Protein AF-A0A094AZS0-F1 (afdb_monomer_lite)

Sequence (191 aa):
SLEPPQYWDEDLVQLARFARREARTSDEWSEILKRLDADIEPIRALWKKYFCFGKDDEESKAVFSTAINDVYPKWCKIKPAMDTTFTRLLTMPYLPDAELSPWELLKASILFNSQSRGYVSKMVWWLAGKQLAHLKAMSRGPVSVIPTMYAMLKPDNTFVKLMQASEHEPKYWEASVEAAVEDDEDMDYEE

Radius of gyration: 23.51 Å; chains: 1; bounding box: 78×42×63 Å

pLDDT: mean 85.28, std 17.69, range [39.31, 98.56]

Foldseek 3Di:
DDDDDWPDDPLLQPLVVVLVVVLVVDVVSVVQVVVLVVLVVVLVVLLCVLVVDDDDDVVVVVSVVVNCVVRQVSLVPDAGPDDDPVSCQQQVVVDPDSCQGNVVLNSLSVLQVPDDRRDDDVVSCSNNVVSSVVSVQVVVPHDDDDPVRVVVDDDDPVVVVVVVVDDDDPDDDDDPPPPPPPPDDDDDDDD

Structure (mmCIF, N/CA/C/O backbone):
data_AF-A0A094AZS0-F1
#
_entry.id   AF-A0A094AZS0-F1
#
loop_
_atom_site.group_PDB
_atom_site.id
_atom_site.type_symbol
_atom_site.label_atom_id
_atom_site.label_alt_id
_atom_site.label_comp_id
_atom_site.label_asym_id
_atom_site.label_entity_id
_atom_site.label_seq_id
_atom_site.pdbx_PDB_ins_code
_atom_site.Cartn_x
_atom_site.Cartn_y
_atom_site.Cartn_z
_atom_site.occupancy
_atom_site.B_iso_or_equiv
_atom_site.auth_seq_id
_atom_site.auth_comp_id
_atom_site.auth_asym_id
_atom_site.auth_atom_id
_atom_site.pdbx_PDB_model_num
ATOM 1 N N . SER A 1 1 ? -2.658 -13.576 -28.730 1.00 55.97 1 SER A N 1
ATOM 2 C CA . SER A 1 1 ? -3.297 -12.273 -28.462 1.00 55.97 1 SER A CA 1
ATOM 3 C C . SER A 1 1 ? -3.042 -11.935 -27.010 1.00 55.97 1 SER A C 1
ATOM 5 O O . SER A 1 1 ? -3.256 -12.816 -26.187 1.00 55.97 1 SER A O 1
ATOM 7 N N . LEU A 1 2 ? -2.531 -10.743 -26.697 1.00 72.06 2 LEU A N 1
ATOM 8 C CA . LEU A 1 2 ? -2.397 -10.310 -25.302 1.00 72.06 2 LEU A CA 1
ATOM 9 C C . LEU A 1 2 ? -3.799 -10.128 -24.708 1.00 72.06 2 LEU A C 1
ATOM 11 O O . LEU A 1 2 ? -4.704 -9.654 -25.399 1.00 72.06 2 LEU A O 1
ATOM 15 N N . GLU A 1 3 ? -3.991 -10.542 -23.457 1.00 78.44 3 GLU A N 1
ATOM 16 C CA . GLU A 1 3 ? -5.240 -10.272 -22.747 1.00 78.44 3 GLU A CA 1
ATOM 17 C C . GLU A 1 3 ? -5.465 -8.755 -22.628 1.00 78.44 3 GLU A C 1
ATOM 19 O O . GLU A 1 3 ? -4.497 -7.995 -22.508 1.00 78.44 3 GLU A O 1
ATOM 24 N N . PRO A 1 4 ? -6.724 -8.286 -22.679 1.00 85.50 4 PRO A N 1
ATOM 25 C CA . PRO A 1 4 ? -7.015 -6.870 -22.513 1.00 85.50 4 PRO A CA 1
ATOM 26 C C . PRO A 1 4 ? -6.548 -6.390 -21.129 1.00 85.50 4 PRO A C 1
ATOM 28 O O . PRO A 1 4 ? -6.660 -7.140 -20.155 1.00 85.50 4 PRO A O 1
ATOM 31 N N . PRO A 1 5 ? -6.055 -5.145 -21.012 1.00 87.12 5 PRO A N 1
ATOM 32 C CA . PRO A 1 5 ? -5.583 -4.614 -19.741 1.00 87.12 5 PRO A CA 1
ATOM 33 C C . PRO A 1 5 ? -6.722 -4.586 -18.716 1.00 87.12 5 PRO A C 1
ATOM 35 O O . PRO A 1 5 ? -7.818 -4.099 -18.996 1.00 87.12 5 PRO A O 1
ATOM 38 N N . GLN A 1 6 ? -6.448 -5.095 -17.516 1.00 91.75 6 GLN A N 1
ATOM 39 C CA . GLN A 1 6 ? -7.397 -5.130 -16.406 1.00 91.75 6 GLN A CA 1
ATOM 40 C C . GLN A 1 6 ? -6.909 -4.232 -15.271 1.00 91.75 6 GLN A C 1
ATOM 42 O O . GLN A 1 6 ? -5.716 -4.153 -14.991 1.00 91.75 6 GLN A O 1
ATOM 47 N N . TYR A 1 7 ? -7.844 -3.567 -14.591 1.00 92.56 7 TYR A N 1
ATOM 48 C CA . TYR A 1 7 ? -7.532 -2.810 -13.375 1.00 92.56 7 TYR A CA 1
ATOM 49 C C . TYR A 1 7 ? -7.208 -3.719 -12.188 1.00 92.56 7 TYR A C 1
ATOM 51 O O . TYR A 1 7 ? -6.486 -3.317 -11.278 1.00 92.56 7 TYR A O 1
ATOM 59 N N . TRP A 1 8 ? -7.797 -4.913 -12.174 1.00 95.44 8 TRP A N 1
ATOM 60 C CA . TRP A 1 8 ? -7.697 -5.859 -11.078 1.00 95.44 8 TRP A CA 1
ATOM 61 C C . TRP A 1 8 ? -6.506 -6.800 -11.248 1.00 95.44 8 TRP A C 1
ATOM 63 O O . TRP A 1 8 ? -6.249 -7.286 -12.345 1.00 95.44 8 TRP A O 1
ATOM 73 N N . ASP A 1 9 ? -5.835 -7.105 -10.140 1.00 95.25 9 ASP A N 1
ATOM 74 C CA . ASP A 1 9 ? -4.703 -8.024 -10.089 1.00 95.25 9 ASP A CA 1
ATOM 75 C C . ASP A 1 9 ? -4.846 -8.949 -8.872 1.00 95.25 9 ASP A C 1
ATOM 77 O O . ASP A 1 9 ? -5.017 -8.495 -7.736 1.00 95.25 9 ASP A O 1
ATOM 81 N N . GLU A 1 10 ? -4.805 -10.259 -9.115 1.00 95.00 10 GLU A N 1
ATOM 82 C CA . GLU A 1 10 ? -4.947 -11.284 -8.076 1.00 95.00 10 GLU A CA 1
ATOM 83 C C . GLU A 1 10 ? -3.743 -11.338 -7.127 1.00 95.00 10 GLU A C 1
ATOM 85 O O . GLU A 1 10 ? -3.907 -11.703 -5.960 1.00 95.00 10 GLU A O 1
ATOM 90 N N . ASP A 1 11 ? -2.557 -10.930 -7.583 1.00 95.25 11 ASP A N 1
ATOM 91 C CA . ASP A 1 11 ? -1.339 -10.949 -6.767 1.00 95.25 11 ASP A CA 1
ATOM 92 C C . ASP A 1 11 ? -1.410 -9.896 -5.651 1.00 95.25 11 ASP A C 1
ATOM 94 O O . ASP A 1 11 ? -0.966 -10.126 -4.526 1.00 95.25 11 ASP A O 1
ATOM 98 N N . LEU A 1 12 ? -2.065 -8.763 -5.918 1.00 97.19 12 LEU A N 1
ATOM 99 C CA . LEU A 1 12 ? -2.143 -7.628 -4.993 1.00 97.19 12 LEU A CA 1
ATOM 100 C C . LEU A 1 12 ? -3.091 -7.859 -3.809 1.00 97.19 12 LEU A C 1
ATOM 102 O O . LEU A 1 12 ? -3.007 -7.154 -2.800 1.00 97.19 12 LEU A O 1
ATOM 106 N N . VAL A 1 13 ? -3.981 -8.850 -3.897 1.00 97.00 13 VAL A N 1
ATOM 107 C CA . VAL A 1 13 ? -4.986 -9.148 -2.860 1.00 97.00 13 VAL A CA 1
ATOM 108 C C . VAL A 1 13 ? -4.650 -10.361 -2.002 1.00 97.00 13 VAL A C 1
ATOM 110 O O . VAL A 1 13 ? -5.393 -10.669 -1.067 1.00 97.00 13 VAL A O 1
ATOM 113 N N . GLN A 1 14 ? -3.549 -11.065 -2.283 1.00 96.75 14 GLN A N 1
ATOM 114 C CA . GLN A 1 14 ? -3.198 -12.289 -1.558 1.00 96.75 14 GLN A CA 1
ATOM 115 C C . GLN A 1 14 ? -3.009 -12.037 -0.057 1.00 96.75 14 GLN A C 1
ATOM 117 O O . GLN A 1 14 ? -3.564 -12.777 0.758 1.00 96.75 14 GLN A O 1
ATOM 122 N N . LEU A 1 15 ? -2.309 -10.959 0.313 1.00 97.56 15 LEU A N 1
ATOM 123 C CA . LEU A 1 15 ? -2.072 -10.596 1.713 1.00 97.56 15 LEU A CA 1
ATOM 124 C C . LEU A 1 15 ? -3.369 -10.197 2.431 1.00 97.56 15 LEU A C 1
ATOM 126 O O . LEU A 1 15 ? -3.637 -10.682 3.529 1.00 97.56 15 LEU A O 1
ATOM 130 N N . ALA A 1 16 ? -4.222 -9.390 1.794 1.00 97.88 16 ALA A N 1
ATOM 131 C CA . ALA A 1 16 ? -5.541 -9.068 2.334 1.00 97.88 16 ALA A CA 1
ATOM 132 C C . ALA A 1 16 ? -6.386 -10.333 2.550 1.00 97.88 16 ALA A C 1
ATOM 134 O O . ALA A 1 16 ? -6.988 -10.501 3.608 1.00 97.88 16 ALA A O 1
ATOM 135 N N . ARG A 1 17 ? -6.414 -11.256 1.582 1.00 97.88 17 ARG A N 1
ATOM 136 C CA . ARG A 1 17 ? -7.152 -12.523 1.707 1.00 97.88 17 ARG A CA 1
ATOM 137 C C . ARG A 1 17 ? -6.599 -13.404 2.817 1.00 97.88 17 ARG A C 1
ATOM 139 O O . ARG A 1 17 ? -7.389 -13.989 3.552 1.00 97.88 17 ARG A O 1
ATOM 146 N N . PHE A 1 18 ? -5.277 -13.495 2.941 1.00 97.62 18 PHE A N 1
ATOM 147 C CA . PHE A 1 18 ? -4.627 -14.206 4.036 1.00 97.62 18 PHE A CA 1
ATOM 148 C C . PHE A 1 18 ? -5.074 -13.639 5.387 1.00 97.62 18 PHE A C 1
ATOM 150 O O . PHE A 1 18 ? -5.685 -14.365 6.166 1.00 97.62 18 PHE A O 1
ATOM 157 N N . ALA A 1 19 ? -4.908 -12.333 5.607 1.00 97.50 19 ALA A N 1
ATOM 158 C CA . ALA A 1 19 ? -5.280 -11.699 6.868 1.00 97.50 19 ALA A CA 1
ATOM 159 C C . ALA A 1 19 ? -6.777 -11.873 7.190 1.00 97.50 19 ALA A C 1
ATOM 161 O O . ALA A 1 19 ? -7.148 -12.176 8.320 1.00 97.50 19 ALA A O 1
ATOM 162 N N . ARG A 1 20 ? -7.662 -11.759 6.189 1.00 97.38 20 ARG A N 1
ATOM 163 C CA . ARG A 1 20 ? -9.110 -11.975 6.373 1.00 97.38 20 ARG A CA 1
ATOM 164 C C . ARG A 1 20 ? -9.474 -13.417 6.714 1.00 97.38 20 ARG A C 1
ATOM 166 O O . ARG A 1 20 ? -10.528 -13.630 7.308 1.00 97.38 20 ARG A O 1
ATOM 173 N N . ARG A 1 21 ? -8.663 -14.404 6.316 1.00 97.81 21 ARG A N 1
ATOM 174 C CA . ARG A 1 21 ? -8.836 -15.796 6.760 1.00 97.81 21 ARG A CA 1
ATOM 175 C C . ARG A 1 21 ? -8.392 -15.954 8.208 1.00 97.81 21 ARG A C 1
ATOM 177 O O . ARG A 1 21 ? -9.166 -16.500 8.983 1.00 97.81 21 ARG A O 1
ATOM 184 N N . GLU A 1 22 ? -7.234 -15.409 8.571 1.00 97.19 22 GLU A N 1
ATOM 185 C CA . GLU A 1 22 ? -6.723 -15.438 9.950 1.00 97.19 22 GLU A CA 1
ATOM 186 C C . GLU A 1 22 ? -7.676 -14.754 10.943 1.00 97.19 22 GLU A C 1
ATOM 188 O O . GLU A 1 22 ? -7.912 -15.250 12.040 1.00 97.19 22 GLU A O 1
ATOM 193 N N . ALA A 1 23 ? -8.324 -13.662 10.533 1.00 96.69 23 ALA A N 1
ATOM 194 C CA . ALA A 1 23 ? -9.328 -12.963 11.337 1.00 96.69 23 ALA A CA 1
ATOM 195 C C . ALA A 1 23 ? -10.585 -13.791 11.662 1.00 96.69 23 ALA A C 1
ATOM 197 O O . ALA A 1 23 ? -11.382 -13.383 12.501 1.00 96.69 23 ALA A O 1
ATOM 198 N N . ARG A 1 24 ? -10.798 -14.942 11.008 1.00 96.81 24 ARG A N 1
ATOM 199 C CA . ARG A 1 24 ? -11.904 -15.855 11.352 1.00 96.81 24 ARG A CA 1
ATOM 200 C C . ARG A 1 24 ? -11.594 -16.707 12.578 1.00 96.81 24 ARG A C 1
ATOM 202 O O . ARG A 1 24 ? -12.517 -17.249 13.174 1.00 96.81 24 ARG A O 1
ATOM 209 N N . THR A 1 25 ? -10.315 -16.862 12.903 1.00 96.50 25 THR A N 1
ATOM 210 C CA . THR A 1 25 ? -9.824 -17.741 13.970 1.00 96.50 25 THR A CA 1
ATOM 211 C C . THR A 1 25 ? -9.078 -16.984 15.064 1.00 96.50 25 THR A C 1
ATOM 213 O O . THR A 1 25 ? -8.951 -17.506 16.165 1.00 96.50 25 THR A O 1
ATOM 216 N N . SER A 1 26 ? -8.581 -15.777 14.781 1.00 96.44 26 SER A N 1
ATOM 217 C CA . SER A 1 26 ? -7.843 -14.935 15.722 1.00 96.44 26 SER A CA 1
ATOM 218 C C . SER A 1 26 ? -8.558 -13.608 15.962 1.00 96.44 26 SER A C 1
ATOM 220 O O . SER A 1 26 ? -8.746 -12.806 15.040 1.00 96.44 26 SER A O 1
ATOM 222 N N . ASP A 1 27 ? -8.892 -13.356 17.227 1.00 94.94 27 ASP A N 1
ATOM 223 C CA . ASP A 1 27 ? -9.509 -12.105 17.672 1.00 94.94 27 ASP A CA 1
ATOM 224 C C . ASP A 1 27 ? -8.583 -10.901 17.455 1.00 94.94 27 ASP A C 1
ATOM 226 O O . ASP A 1 27 ? -9.045 -9.825 17.077 1.00 94.94 27 ASP A O 1
ATOM 230 N N . GLU A 1 28 ? -7.267 -11.086 17.618 1.00 94.06 28 GLU A N 1
ATOM 231 C CA . GLU A 1 28 ? -6.281 -10.021 17.413 1.00 94.06 28 GLU A CA 1
ATOM 232 C C . GLU A 1 28 ? -6.241 -9.580 15.940 1.00 94.06 28 GLU A C 1
ATOM 234 O O . GLU A 1 28 ? -6.297 -8.384 15.646 1.00 94.06 28 GLU A O 1
ATOM 239 N N . TRP A 1 29 ? -6.246 -10.534 14.998 1.00 96.12 29 TRP A N 1
ATOM 240 C CA . TRP A 1 29 ? -6.373 -10.231 13.568 1.00 96.12 29 TRP A CA 1
ATOM 241 C C . TRP A 1 29 ? -7.709 -9.560 13.241 1.00 96.12 29 TRP A C 1
ATOM 243 O O . TRP A 1 29 ? -7.742 -8.600 12.469 1.00 96.12 29 TRP A O 1
ATOM 253 N N . SER A 1 30 ? -8.808 -10.053 13.816 1.00 96.50 30 SER A N 1
ATOM 254 C CA . SER A 1 30 ? -10.150 -9.509 13.588 1.00 96.50 30 SER A CA 1
ATOM 255 C C . SER A 1 30 ? -10.253 -8.041 13.999 1.00 96.50 30 SER A C 1
ATOM 257 O O . SER A 1 30 ? -10.680 -7.202 13.197 1.00 96.50 30 SER A O 1
ATOM 259 N N . GLU A 1 31 ? -9.785 -7.703 15.202 1.00 96.00 31 GLU A N 1
ATOM 260 C CA . GLU A 1 31 ? -9.827 -6.334 15.717 1.00 96.00 31 GLU A CA 1
ATOM 261 C C . GLU A 1 31 ? -8.932 -5.396 14.900 1.00 96.00 31 GLU A C 1
ATOM 263 O O . GLU A 1 31 ? -9.364 -4.311 14.500 1.00 96.00 31 GLU A O 1
ATOM 268 N N . ILE A 1 32 ? -7.715 -5.835 14.559 1.00 96.50 32 ILE A N 1
ATOM 269 C CA . ILE A 1 32 ? -6.790 -5.042 13.741 1.00 96.50 32 ILE A CA 1
ATOM 270 C C . ILE A 1 32 ? -7.381 -4.741 12.364 1.00 96.50 32 ILE A C 1
ATOM 272 O O . ILE A 1 32 ? -7.331 -3.594 11.917 1.00 96.50 32 ILE A O 1
ATOM 276 N N . LEU A 1 33 ? -7.963 -5.735 11.687 1.00 96.94 33 LEU A N 1
ATOM 277 C CA . LEU A 1 33 ? -8.539 -5.534 10.357 1.00 96.94 33 LEU A CA 1
ATOM 278 C C . LEU A 1 33 ? -9.784 -4.654 10.388 1.00 96.94 33 LEU A C 1
ATOM 280 O O . LEU A 1 33 ? -9.930 -3.779 9.535 1.00 96.94 33 LEU A O 1
ATOM 284 N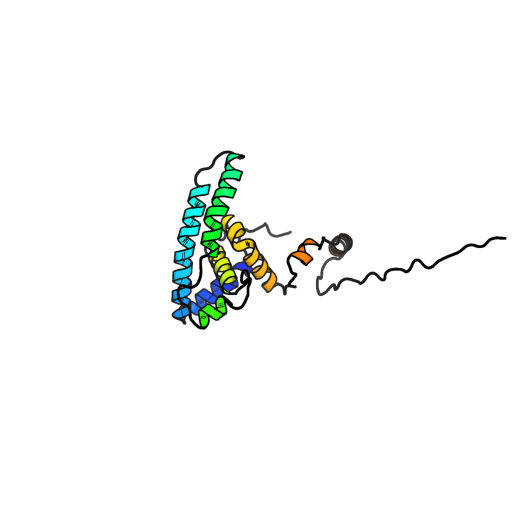 N . LYS A 1 34 ? -10.658 -4.854 11.377 1.00 96.75 34 LYS A N 1
ATOM 285 C CA . LYS A 1 34 ? -11.845 -4.018 11.575 1.00 96.75 34 LYS A CA 1
ATOM 286 C C . LYS A 1 34 ? -11.452 -2.559 11.787 1.00 96.75 34 LYS A C 1
ATOM 288 O O . LYS A 1 34 ? -12.056 -1.663 11.196 1.00 96.75 34 LYS A O 1
ATOM 293 N N . ARG A 1 35 ? -10.433 -2.317 12.614 1.00 96.50 35 ARG A N 1
ATOM 294 C CA . ARG A 1 35 ? -9.939 -0.967 12.876 1.00 96.50 35 ARG A CA 1
ATOM 295 C C . ARG A 1 35 ? -9.279 -0.355 11.645 1.00 96.50 35 ARG A C 1
ATOM 297 O O . ARG A 1 35 ? -9.571 0.788 11.313 1.00 96.50 35 ARG A O 1
ATOM 304 N N . LEU A 1 36 ? -8.465 -1.131 10.934 1.00 97.38 36 LEU A N 1
ATOM 305 C CA . LEU A 1 36 ? -7.815 -0.694 9.705 1.00 97.38 36 LEU A CA 1
ATOM 306 C C . LEU A 1 36 ? -8.832 -0.292 8.627 1.00 97.38 36 LEU A C 1
ATOM 308 O O . LEU A 1 36 ? -8.679 0.763 8.019 1.00 97.38 36 LEU A O 1
ATOM 312 N N . ASP A 1 37 ? -9.905 -1.062 8.431 1.00 97.31 37 ASP A N 1
ATOM 313 C CA . ASP A 1 37 ? -10.997 -0.671 7.526 1.00 97.31 37 ASP A CA 1
ATOM 314 C C . ASP A 1 37 ? -11.639 0.654 7.943 1.00 97.31 37 ASP A C 1
ATOM 316 O O . ASP A 1 37 ? -11.860 1.536 7.107 1.00 97.31 37 ASP A O 1
ATOM 320 N N . ALA A 1 38 ? -11.914 0.803 9.242 1.00 97.25 38 ALA A N 1
ATOM 321 C CA . ALA A 1 38 ? -12.508 2.012 9.793 1.00 97.25 38 ALA A CA 1
ATOM 322 C C . ALA A 1 38 ? -11.597 3.238 9.627 1.00 97.25 38 ALA A C 1
ATOM 324 O O . ALA A 1 38 ? -12.102 4.329 9.377 1.00 97.25 38 ALA A O 1
ATOM 325 N N . ASP A 1 39 ? -10.277 3.070 9.715 1.00 97.62 39 ASP A N 1
ATOM 326 C CA . ASP A 1 39 ? -9.310 4.156 9.530 1.00 97.62 39 ASP A CA 1
ATOM 327 C C . ASP A 1 39 ? -9.068 4.478 8.035 1.00 97.62 39 ASP A C 1
ATOM 329 O O . ASP A 1 39 ? -8.758 5.621 7.691 1.00 97.62 39 ASP A O 1
ATOM 333 N N . ILE A 1 40 ? -9.270 3.518 7.119 1.00 97.44 40 ILE A N 1
ATOM 334 C CA . ILE A 1 40 ? -9.180 3.726 5.659 1.00 97.44 40 ILE A CA 1
ATOM 335 C C . ILE A 1 40 ? -10.412 4.462 5.103 1.00 97.44 40 ILE A C 1
ATOM 337 O O . ILE A 1 40 ? -10.293 5.238 4.149 1.00 97.44 40 ILE A O 1
ATOM 341 N N . GLU A 1 41 ? -11.602 4.251 5.668 1.00 96.50 41 GLU A N 1
ATOM 342 C CA . GLU A 1 41 ? -12.839 4.856 5.153 1.00 96.50 41 GLU A CA 1
ATOM 343 C C . GLU A 1 41 ? -12.798 6.404 5.108 1.00 96.50 41 GLU A C 1
ATOM 345 O O . GLU A 1 41 ? -13.115 6.975 4.058 1.00 96.50 41 GLU A O 1
ATOM 350 N N . PRO A 1 42 ? -12.324 7.121 6.149 1.00 96.12 42 PRO A N 1
ATOM 351 C CA . PRO A 1 42 ? -12.145 8.571 6.100 1.00 96.12 42 PRO A CA 1
ATOM 352 C C . PRO A 1 42 ? -11.189 9.041 5.001 1.00 96.12 42 PRO A C 1
ATOM 354 O O . PRO A 1 42 ? -11.421 10.090 4.399 1.00 96.12 42 PRO A O 1
ATOM 357 N N . ILE A 1 43 ? -10.132 8.275 4.706 1.00 96.38 43 ILE A N 1
ATOM 358 C CA . ILE A 1 43 ? -9.177 8.582 3.628 1.00 96.38 43 ILE A CA 1
ATOM 359 C C . ILE A 1 43 ? -9.890 8.534 2.275 1.00 96.38 43 ILE A C 1
ATOM 361 O O . ILE A 1 43 ? -9.780 9.467 1.478 1.00 96.38 43 ILE A O 1
ATOM 365 N N . ARG A 1 44 ? -10.691 7.487 2.044 1.00 94.06 44 ARG A N 1
ATOM 366 C CA . ARG A 1 44 ? -11.509 7.343 0.831 1.00 94.06 44 ARG A CA 1
ATOM 367 C C . ARG A 1 44 ? -12.524 8.469 0.680 1.00 94.06 44 ARG A C 1
ATOM 369 O O . ARG A 1 44 ? -12.678 9.009 -0.416 1.00 94.06 44 ARG A O 1
ATOM 376 N N . ALA A 1 45 ? -13.232 8.800 1.756 1.00 94.00 45 ALA A N 1
ATOM 377 C CA . ALA A 1 45 ? -14.229 9.864 1.752 1.00 94.00 45 ALA A CA 1
ATOM 378 C C . ALA A 1 45 ? -13.586 11.224 1.444 1.00 94.00 45 ALA A C 1
ATOM 380 O O . ALA A 1 45 ? -14.102 11.985 0.623 1.00 94.00 45 ALA A O 1
ATOM 381 N N . LEU A 1 46 ? -12.425 11.498 2.047 1.00 93.00 46 LEU A N 1
ATOM 382 C CA . LEU A 1 46 ? -11.671 12.722 1.813 1.00 93.00 46 LEU A CA 1
ATOM 383 C C . LEU A 1 46 ? -11.175 12.816 0.367 1.00 93.00 46 LEU A C 1
ATOM 385 O O . LEU A 1 46 ? -11.377 13.845 -0.270 1.00 93.00 46 LEU A O 1
ATOM 389 N N . TRP A 1 47 ? -10.598 11.742 -0.180 1.00 91.94 47 TRP A N 1
ATOM 390 C CA . TRP A 1 47 ? -10.183 11.716 -1.583 1.00 91.94 47 TRP A CA 1
ATOM 391 C C . TRP A 1 47 ? -11.360 11.967 -2.524 1.00 91.94 47 TRP A C 1
ATOM 393 O O . TRP A 1 47 ? -11.280 12.828 -3.397 1.00 91.94 47 TRP A O 1
ATOM 403 N N . LYS A 1 48 ? -12.489 11.271 -2.322 1.00 90.25 48 LYS A N 1
ATOM 404 C CA . LYS A 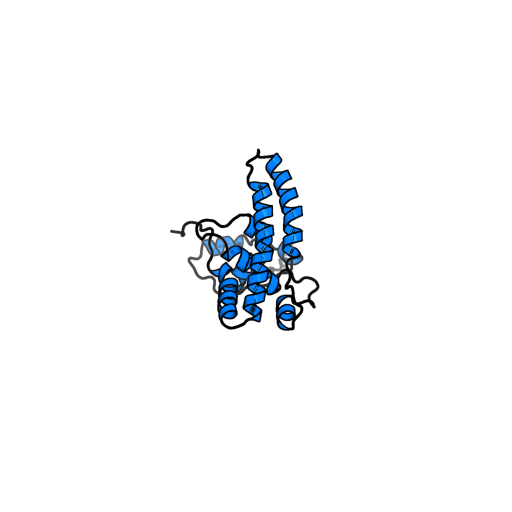1 48 ? -13.703 11.505 -3.117 1.00 90.25 48 LYS A CA 1
ATOM 405 C C . LYS A 1 48 ? -14.118 12.973 -3.075 1.00 90.25 48 LYS A C 1
ATOM 407 O O . LYS A 1 48 ? -14.390 13.535 -4.125 1.00 90.25 48 LYS A O 1
ATOM 412 N N . LYS A 1 49 ? -14.089 13.624 -1.908 1.00 90.12 49 LYS A N 1
ATOM 413 C CA . LYS A 1 49 ? -14.459 15.042 -1.773 1.00 90.12 49 LYS A CA 1
ATOM 414 C C . LYS A 1 49 ? -13.666 15.968 -2.709 1.00 90.12 49 LYS A C 1
ATOM 416 O O . LYS A 1 49 ? -14.271 16.884 -3.257 1.00 90.12 49 LYS A O 1
ATOM 421 N N . TYR A 1 50 ? -12.369 15.727 -2.922 1.00 87.88 50 TYR A N 1
ATOM 422 C CA . TYR A 1 50 ? -11.561 16.535 -3.848 1.00 87.88 50 TYR A CA 1
ATOM 423 C C . TYR A 1 50 ? -11.926 16.314 -5.321 1.00 87.88 50 TYR A C 1
ATOM 425 O O . TYR A 1 50 ? -11.875 17.256 -6.101 1.00 87.88 50 TYR A O 1
ATOM 433 N N . PHE A 1 51 ? -12.314 15.093 -5.701 1.00 82.12 51 PHE A N 1
ATOM 434 C CA . PHE A 1 51 ? -12.503 14.703 -7.106 1.00 82.12 51 PHE A CA 1
ATOM 435 C C . PHE A 1 51 ? -13.971 14.474 -7.513 1.00 82.12 51 PHE A C 1
ATOM 437 O O . PHE A 1 51 ? -14.235 14.069 -8.641 1.00 82.12 51 PHE A O 1
ATOM 444 N N . CYS A 1 52 ? -14.939 14.730 -6.625 1.00 71.50 52 CYS A N 1
ATOM 445 C CA . CYS A 1 52 ? -16.374 14.652 -6.934 1.00 71.50 52 CYS A CA 1
ATOM 446 C C . CYS A 1 52 ? -16.853 15.771 -7.872 1.00 71.50 52 CYS A C 1
ATOM 448 O O . CYS A 1 52 ? -17.876 15.606 -8.532 1.00 71.50 52 CYS A O 1
ATOM 450 N N . PHE A 1 53 ? -16.149 16.903 -7.923 1.00 58.12 53 PHE A N 1
ATOM 451 C CA . PHE A 1 53 ? -16.522 18.054 -8.740 1.00 58.12 53 PHE A CA 1
ATOM 452 C C . PHE A 1 53 ? -15.523 18.182 -9.887 1.00 58.12 53 PHE A C 1
ATOM 454 O O . PHE A 1 53 ? -14.406 18.649 -9.689 1.00 58.12 53 PHE A O 1
ATOM 461 N N . GLY A 1 54 ? -15.913 17.708 -11.072 1.00 56.09 54 GLY A N 1
ATOM 462 C CA . GLY A 1 54 ? -15.119 17.869 -12.287 1.00 56.09 54 GLY A CA 1
ATOM 463 C C . GLY A 1 54 ? -14.920 19.353 -12.575 1.00 56.09 54 GLY A C 1
ATOM 464 O O . GLY A 1 54 ? -15.887 20.063 -12.845 1.00 56.09 54 GLY A O 1
ATOM 465 N N . LYS A 1 55 ? -13.679 19.819 -12.478 1.00 52.75 55 LYS A N 1
ATOM 466 C CA . LYS A 1 55 ? -13.280 21.159 -12.896 1.00 52.75 55 LYS A CA 1
ATOM 467 C C . LYS A 1 55 ? -12.081 21.079 -13.833 1.00 52.75 55 LYS A C 1
ATOM 469 O O . LYS A 1 55 ? -11.319 20.119 -13.776 1.00 52.75 55 LYS A O 1
ATOM 474 N N . ASP A 1 56 ? -11.988 22.095 -14.683 1.00 53.78 56 ASP A N 1
ATOM 475 C CA . ASP A 1 56 ? -11.077 22.255 -15.819 1.00 53.78 56 ASP A CA 1
ATOM 476 C C . ASP A 1 56 ? -9.600 21.895 -15.547 1.00 53.78 56 ASP A C 1
ATOM 478 O O . ASP A 1 56 ? -9.104 21.930 -14.415 1.00 53.78 56 ASP A O 1
ATOM 482 N N . ASP A 1 57 ? -8.890 21.563 -16.626 1.00 58.22 57 ASP A N 1
ATOM 483 C CA . ASP A 1 57 ? -7.600 20.848 -16.642 1.00 58.22 57 ASP A CA 1
ATOM 484 C C . ASP A 1 57 ? -6.444 21.519 -15.864 1.00 58.22 57 ASP A C 1
ATOM 486 O O . ASP A 1 57 ? -5.588 20.825 -15.308 1.00 58.22 57 ASP A O 1
ATOM 490 N N . GLU A 1 58 ? -6.404 22.851 -15.756 1.00 55.25 58 GLU A N 1
ATOM 491 C CA . GLU A 1 58 ? -5.361 23.554 -14.981 1.00 55.25 58 GLU A CA 1
ATOM 492 C C . GLU A 1 58 ? -5.699 23.655 -13.479 1.00 55.25 58 GLU A C 1
ATOM 494 O O . GLU A 1 58 ? -4.810 23.516 -12.634 1.00 55.25 58 GLU A O 1
ATOM 499 N N . GLU A 1 59 ? -6.984 23.769 -13.108 1.00 58.62 59 GLU A N 1
ATOM 500 C CA . GLU A 1 59 ? -7.422 23.680 -11.702 1.00 58.62 59 GLU A CA 1
ATOM 501 C C . GLU A 1 59 ? -7.190 22.254 -11.165 1.00 58.62 59 GLU A C 1
ATOM 503 O O . GLU A 1 59 ? -6.839 22.067 -9.999 1.00 58.62 59 GLU A O 1
ATOM 508 N N . SER A 1 60 ? -7.255 21.245 -12.039 1.00 65.44 60 SER A N 1
ATOM 509 C CA . SER A 1 60 ? -7.044 19.833 -11.704 1.00 65.44 60 SER A CA 1
ATOM 510 C C . SER A 1 60 ? -5.651 19.507 -11.139 1.00 65.44 60 SER A C 1
ATOM 512 O O . SER A 1 60 ? -5.546 18.670 -10.238 1.00 65.44 60 SER A O 1
ATOM 514 N N . LYS A 1 61 ? -4.572 20.167 -11.592 1.00 69.56 61 LYS A N 1
ATOM 515 C CA . LYS A 1 61 ? -3.211 19.950 -11.042 1.00 69.56 61 LYS A CA 1
ATOM 516 C C . LYS A 1 61 ? -3.045 20.545 -9.644 1.00 69.56 61 LYS A C 1
ATOM 518 O O . LYS A 1 61 ? -2.445 19.912 -8.768 1.00 69.56 61 LYS A O 1
ATOM 523 N N . ALA A 1 62 ? -3.581 21.747 -9.432 1.00 73.38 62 ALA A N 1
ATOM 524 C CA . ALA A 1 62 ? -3.585 22.396 -8.124 1.00 73.38 62 ALA A CA 1
ATOM 525 C C . ALA A 1 62 ? -4.437 21.589 -7.132 1.00 73.38 62 ALA A C 1
ATOM 527 O O . ALA A 1 62 ? -3.969 21.263 -6.042 1.00 73.38 62 ALA A O 1
ATOM 528 N N . VAL A 1 63 ? -5.629 21.156 -7.559 1.00 81.06 63 VAL A N 1
ATOM 529 C CA . VAL A 1 63 ? -6.512 20.272 -6.786 1.00 81.06 63 VAL A CA 1
ATOM 530 C C . VAL A 1 63 ? -5.819 18.954 -6.452 1.00 81.06 63 VAL A C 1
ATOM 532 O O . VAL A 1 63 ? -5.895 18.516 -5.307 1.00 81.06 63 VAL A O 1
ATOM 535 N N . PHE A 1 64 ? -5.094 18.340 -7.394 1.00 86.81 64 PHE A N 1
ATOM 536 C CA . PHE A 1 64 ? -4.338 17.116 -7.122 1.00 86.81 64 PHE A CA 1
ATOM 537 C C . PHE A 1 64 ? -3.233 17.330 -6.083 1.00 86.81 64 PHE A C 1
ATOM 539 O O . PHE A 1 64 ? -3.143 16.556 -5.132 1.00 86.81 64 PHE A O 1
ATOM 546 N N . SER A 1 65 ? -2.426 18.384 -6.231 1.00 88.81 65 SER A N 1
ATOM 547 C CA . SER A 1 65 ? -1.347 18.704 -5.284 1.00 88.81 65 SER A CA 1
ATOM 548 C C . SER A 1 65 ? -1.892 18.944 -3.874 1.00 88.81 65 SER A C 1
ATOM 550 O O . SER A 1 65 ? -1.362 18.411 -2.902 1.00 88.81 65 SER A O 1
ATOM 552 N N . THR A 1 66 ? -2.992 19.687 -3.747 1.00 89.44 66 THR A N 1
ATOM 553 C CA . THR A 1 66 ? -3.673 19.880 -2.462 1.00 89.44 66 THR A CA 1
ATOM 554 C C . THR A 1 66 ? -4.231 18.565 -1.920 1.00 89.44 66 THR A C 1
ATOM 556 O O . THR A 1 66 ? -3.988 18.227 -0.764 1.00 89.44 66 THR A O 1
ATOM 559 N N . ALA A 1 67 ? -4.922 17.781 -2.752 1.00 89.75 67 ALA A N 1
ATOM 560 C CA . ALA A 1 67 ? -5.513 16.513 -2.342 1.00 89.75 67 ALA A CA 1
ATOM 561 C C . ALA A 1 67 ? -4.455 15.523 -1.841 1.00 89.75 67 ALA A C 1
ATOM 563 O O . ALA A 1 67 ? -4.640 14.915 -0.788 1.00 89.75 67 ALA A O 1
ATOM 564 N N . ILE A 1 68 ? -3.334 15.365 -2.553 1.00 93.00 68 ILE A N 1
ATOM 565 C CA . ILE A 1 68 ? -2.285 14.429 -2.142 1.00 93.00 68 ILE A CA 1
ATOM 566 C C . ILE A 1 68 ? -1.581 14.908 -0.869 1.00 93.00 68 ILE A C 1
ATOM 568 O O . ILE A 1 68 ? -1.375 14.100 0.036 1.00 93.00 68 ILE A O 1
ATOM 572 N N . ASN A 1 69 ? -1.312 16.211 -0.740 1.00 93.81 69 ASN A N 1
ATOM 573 C CA . ASN A 1 69 ? -0.696 16.784 0.458 1.00 93.81 69 ASN A CA 1
ATOM 574 C C . ASN A 1 69 ? -1.600 16.677 1.697 1.00 93.81 69 ASN A C 1
ATOM 576 O O . ASN A 1 69 ? -1.091 16.532 2.805 1.00 93.81 69 ASN A O 1
ATOM 580 N N . ASP A 1 70 ? -2.924 16.676 1.527 1.00 93.94 70 ASP A N 1
ATOM 581 C CA . ASP A 1 70 ? -3.869 16.514 2.636 1.00 93.94 70 ASP A CA 1
ATOM 582 C C . ASP A 1 70 ? -4.150 15.044 2.985 1.00 93.94 70 ASP A C 1
ATOM 584 O O . ASP A 1 70 ? -4.351 14.698 4.157 1.00 93.94 70 ASP A O 1
ATOM 588 N N . VAL A 1 71 ? -4.201 14.165 1.981 1.00 96.00 71 VAL A N 1
ATOM 589 C CA . VAL A 1 71 ? -4.599 12.759 2.142 1.00 96.00 71 VAL A CA 1
ATOM 590 C C . VAL A 1 71 ? -3.406 11.874 2.503 1.00 96.00 71 VAL A C 1
ATOM 592 O O . VAL A 1 71 ? -3.519 11.050 3.414 1.00 96.00 71 VAL A O 1
ATOM 595 N N . TYR A 1 72 ? -2.258 12.043 1.840 1.00 96.19 72 TYR A N 1
ATOM 596 C CA . TYR A 1 72 ? -1.106 11.152 2.006 1.00 96.19 72 TYR A CA 1
ATOM 597 C C . TYR A 1 72 ? -0.543 11.148 3.438 1.00 96.19 72 TYR A C 1
ATOM 599 O O . TYR A 1 72 ? -0.380 10.065 4.003 1.00 96.19 72 TYR A O 1
ATOM 607 N N . PRO A 1 73 ? -0.357 12.294 4.126 1.00 96.50 73 PRO A N 1
ATOM 608 C CA . PRO A 1 73 ? 0.093 12.273 5.518 1.00 96.50 73 PRO A CA 1
ATOM 609 C C . PRO A 1 73 ? -0.889 11.570 6.462 1.00 96.50 7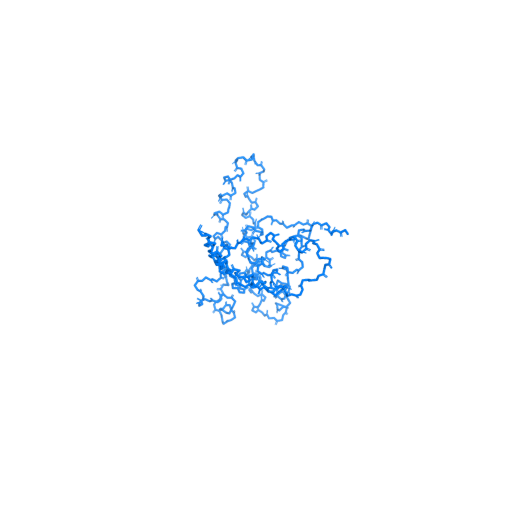3 PRO A C 1
ATOM 611 O O . PRO A 1 73 ? -0.467 10.946 7.433 1.00 96.50 73 PRO A O 1
ATOM 614 N N . LYS A 1 74 ? -2.202 11.646 6.195 1.00 97.31 74 LYS A N 1
ATOM 615 C CA . LYS A 1 74 ? -3.221 10.932 6.984 1.00 97.31 74 LYS A CA 1
ATOM 616 C C . LYS A 1 74 ? -3.152 9.429 6.737 1.00 97.31 74 LYS A C 1
ATOM 618 O O . LYS A 1 74 ? -3.219 8.662 7.690 1.00 97.31 74 LYS A O 1
ATOM 623 N N . TRP A 1 75 ? -2.946 9.021 5.488 1.00 97.56 75 TRP A N 1
ATOM 624 C CA . TRP A 1 75 ? -2.705 7.629 5.115 1.00 97.56 75 TRP A CA 1
ATOM 625 C C . TRP A 1 75 ? -1.463 7.039 5.803 1.00 97.56 75 TRP A C 1
ATOM 627 O O . TRP A 1 75 ? -1.525 5.937 6.353 1.00 97.56 75 TRP A O 1
ATOM 637 N N . CYS A 1 76 ? -0.346 7.772 5.839 1.00 96.12 76 CYS A N 1
ATOM 638 C CA . CYS A 1 76 ? 0.885 7.325 6.504 1.00 96.12 76 CYS A CA 1
ATOM 639 C C . CYS A 1 76 ? 0.730 7.186 8.028 1.00 96.12 76 CYS A C 1
ATOM 641 O O . CYS A 1 76 ? 1.386 6.347 8.642 1.00 96.12 76 CYS A O 1
ATOM 643 N N . LYS A 1 77 ? -0.159 7.980 8.640 1.00 96.38 77 LYS A N 1
ATOM 644 C CA . LYS A 1 77 ? -0.448 7.937 10.083 1.00 96.38 77 LYS A CA 1
ATOM 645 C C . LYS A 1 77 ? -1.289 6.737 10.519 1.00 96.38 77 LYS A C 1
ATOM 647 O O . LYS A 1 77 ? -1.362 6.480 11.716 1.00 96.38 77 LYS A O 1
ATOM 652 N N . ILE A 1 78 ? -1.910 6.004 9.592 1.00 97.50 78 ILE A N 1
ATOM 653 C CA . ILE A 1 78 ? -2.653 4.784 9.925 1.00 97.50 78 ILE A CA 1
ATOM 654 C C . ILE A 1 78 ? -1.665 3.733 10.443 1.00 97.50 78 ILE A C 1
ATOM 656 O O . ILE A 1 78 ? -0.840 3.214 9.684 1.00 97.50 78 ILE A O 1
ATOM 660 N N . LYS A 1 79 ? -1.767 3.422 11.735 1.00 95.50 79 LYS A N 1
ATOM 661 C CA . LYS A 1 79 ? -0.954 2.452 12.477 1.00 95.50 79 LYS A CA 1
ATOM 662 C C . LYS A 1 79 ? -1.863 1.610 13.381 1.00 95.50 79 LYS A C 1
ATOM 664 O O . LYS A 1 79 ? -2.982 2.043 13.662 1.00 95.50 79 LYS A O 1
ATOM 669 N N . PRO A 1 80 ? -1.424 0.423 13.832 1.00 95.38 80 PRO A N 1
ATOM 670 C CA . PRO A 1 80 ? -2.199 -0.366 14.781 1.00 95.38 80 PRO A CA 1
ATOM 671 C C . PRO A 1 80 ? -2.480 0.441 16.053 1.00 95.38 80 PRO A C 1
ATOM 673 O O . PRO A 1 80 ? -1.599 1.134 16.556 1.00 95.38 80 PRO A O 1
ATOM 676 N N . ALA A 1 81 ? -3.703 0.347 16.577 1.00 90.00 81 ALA A N 1
ATOM 677 C CA . ALA A 1 81 ? -4.111 1.102 17.764 1.00 90.00 81 ALA A CA 1
ATOM 678 C C . ALA A 1 81 ? -3.469 0.582 19.062 1.00 90.00 81 ALA A C 1
ATOM 680 O O . ALA A 1 81 ? -3.297 1.342 20.012 1.00 90.00 81 ALA A O 1
ATOM 681 N N . MET A 1 82 ? -3.131 -0.710 19.102 1.00 89.31 82 MET A N 1
ATOM 682 C CA . MET A 1 82 ? -2.487 -1.349 20.246 1.00 89.31 82 MET A CA 1
ATOM 683 C C . MET A 1 82 ? -1.040 -1.705 19.924 1.00 89.31 82 MET A C 1
ATOM 685 O O . MET A 1 82 ? -0.732 -2.162 18.822 1.00 89.31 82 MET A O 1
ATOM 689 N N . ASP A 1 83 ? -0.172 -1.543 20.917 1.00 92.44 83 ASP A N 1
ATOM 690 C CA . ASP A 1 83 ? 1.229 -1.942 20.859 1.00 92.44 83 ASP A CA 1
ATOM 691 C C . ASP A 1 83 ? 1.405 -3.318 21.525 1.00 92.44 83 ASP A C 1
ATOM 693 O O . ASP A 1 83 ? 1.607 -3.429 22.735 1.00 92.44 83 ASP A O 1
ATOM 697 N N . THR A 1 84 ? 1.255 -4.378 20.732 1.00 94.50 84 THR A N 1
ATOM 698 C CA . THR A 1 84 ? 1.416 -5.782 21.127 1.00 94.50 84 THR A CA 1
ATOM 699 C C . THR A 1 84 ? 2.637 -6.373 20.429 1.00 94.50 84 THR A C 1
ATOM 701 O O . THR A 1 84 ? 3.156 -5.819 19.459 1.00 94.50 84 THR A O 1
ATOM 704 N N . THR A 1 85 ? 3.110 -7.539 20.873 1.00 95.38 85 THR A N 1
ATOM 705 C CA . THR A 1 85 ? 4.187 -8.254 20.166 1.00 95.38 85 THR A CA 1
ATOM 706 C C . THR A 1 85 ? 3.828 -8.485 18.696 1.00 95.38 85 THR A C 1
ATOM 708 O O . THR A 1 85 ? 4.670 -8.306 17.820 1.00 95.38 85 THR A O 1
ATOM 711 N N . PHE A 1 86 ? 2.567 -8.809 18.414 1.00 94.88 86 PHE A N 1
ATOM 712 C CA . PHE A 1 86 ? 2.076 -9.013 17.060 1.00 94.88 86 PHE A CA 1
ATOM 713 C C . PHE A 1 86 ? 2.103 -7.721 16.226 1.00 94.88 86 PHE A C 1
ATOM 715 O O . PHE A 1 86 ? 2.646 -7.713 15.120 1.00 94.88 86 PHE A O 1
ATOM 722 N N . THR A 1 87 ? 1.611 -6.594 16.754 1.00 96.06 87 THR A N 1
ATOM 723 C CA . THR A 1 87 ? 1.630 -5.323 16.007 1.00 96.06 87 THR A CA 1
ATOM 724 C C . THR A 1 87 ? 3.038 -4.745 15.849 1.00 96.06 87 THR A C 1
ATOM 726 O O . THR A 1 87 ? 3.329 -4.126 14.821 1.00 96.06 87 THR A O 1
ATOM 729 N N . ARG A 1 88 ? 3.956 -5.011 16.787 1.00 96.00 88 ARG A N 1
ATOM 730 C CA . ARG A 1 88 ? 5.390 -4.697 16.642 1.00 96.00 88 ARG A CA 1
ATOM 731 C C . ARG A 1 88 ? 6.044 -5.491 15.517 1.00 96.00 88 ARG A C 1
ATOM 733 O O . ARG A 1 88 ? 6.839 -4.924 14.773 1.00 96.00 88 ARG A O 1
ATOM 740 N N . LEU A 1 89 ? 5.689 -6.766 15.347 1.00 95.88 89 LEU A N 1
ATOM 741 C CA . LEU A 1 89 ? 6.167 -7.568 14.215 1.00 95.88 89 LEU A CA 1
ATOM 742 C C . LEU A 1 89 ? 5.646 -7.022 12.881 1.00 95.88 89 LEU A C 1
ATOM 744 O O . LEU A 1 89 ? 6.395 -6.973 11.909 1.00 95.88 89 LEU A O 1
ATOM 748 N N . LEU A 1 90 ? 4.393 -6.558 12.837 1.00 96.69 90 LEU A N 1
ATOM 749 C CA . LEU A 1 90 ? 3.834 -5.950 11.628 1.00 96.69 90 LEU A CA 1
ATOM 750 C C . LEU A 1 90 ? 4.484 -4.603 11.287 1.00 96.69 90 LEU A C 1
ATOM 752 O O . LEU A 1 90 ? 4.702 -4.309 10.115 1.00 96.69 90 LEU A O 1
ATOM 756 N N . THR A 1 91 ? 4.764 -3.772 12.291 1.00 96.56 91 THR A N 1
ATOM 757 C CA . THR A 1 91 ? 5.242 -2.391 12.089 1.00 96.56 91 THR A CA 1
ATOM 758 C C . THR A 1 91 ? 6.758 -2.264 12.008 1.00 96.56 91 THR A C 1
ATOM 760 O O . THR A 1 91 ? 7.234 -1.267 11.474 1.00 96.56 91 THR A O 1
ATOM 763 N N . MET A 1 92 ? 7.505 -3.260 12.496 1.00 96.12 92 MET A N 1
ATOM 764 C CA . MET A 1 92 ? 8.972 -3.302 12.491 1.00 96.12 92 MET A CA 1
ATOM 765 C C . MET A 1 92 ? 9.607 -1.996 13.015 1.00 96.12 92 MET A C 1
ATOM 767 O O . MET A 1 92 ? 10.378 -1.357 12.299 1.00 96.12 92 MET A O 1
ATOM 771 N N . PRO A 1 93 ? 9.324 -1.579 14.267 1.00 94.44 93 PRO A N 1
ATOM 772 C CA . PRO A 1 93 ? 9.697 -0.254 14.784 1.00 94.44 93 PRO A CA 1
ATOM 773 C C . PRO A 1 93 ? 11.211 -0.017 14.905 1.00 94.44 93 PRO A C 1
ATOM 775 O O . PRO A 1 93 ? 11.642 1.103 15.155 1.00 94.44 93 PRO A O 1
ATOM 778 N N . TYR A 1 94 ? 12.023 -1.064 14.752 1.00 93.12 94 TYR A N 1
ATOM 779 C CA . TYR A 1 94 ? 13.482 -0.979 14.736 1.00 93.12 94 TYR A CA 1
ATOM 780 C C . TYR A 1 94 ? 14.047 -0.513 13.385 1.00 93.12 94 TYR A C 1
ATOM 782 O O . TYR A 1 94 ? 15.239 -0.221 13.300 1.00 93.12 94 TYR A O 1
ATOM 790 N N . LEU A 1 95 ? 13.228 -0.467 12.327 1.00 93.94 95 LEU A N 1
ATOM 791 C CA . LEU A 1 95 ? 13.635 0.067 11.033 1.00 93.94 95 LEU A CA 1
ATOM 792 C C . LEU A 1 95 ? 13.427 1.590 11.002 1.00 93.94 95 LEU A C 1
ATOM 794 O O . LEU A 1 95 ? 12.330 2.053 11.314 1.00 93.94 95 LEU A O 1
ATOM 798 N N . PRO A 1 96 ? 14.438 2.377 10.587 1.00 89.62 96 PRO A N 1
ATOM 799 C CA . PRO A 1 96 ? 14.298 3.828 10.461 1.00 89.62 96 PRO A CA 1
ATOM 800 C C . PRO A 1 96 ? 13.315 4.222 9.350 1.00 89.62 96 PRO A C 1
ATOM 802 O O . PRO A 1 96 ? 12.622 5.229 9.469 1.00 89.62 96 PRO A O 1
ATOM 805 N N . ASP A 1 97 ? 13.233 3.408 8.295 1.00 89.44 97 ASP A N 1
ATOM 806 C CA . ASP A 1 97 ? 12.223 3.497 7.248 1.00 89.44 97 ASP A CA 1
ATOM 807 C C . ASP A 1 97 ? 11.511 2.145 7.120 1.00 89.44 97 ASP A C 1
ATOM 809 O O . ASP A 1 97 ? 12.097 1.137 6.723 1.00 89.44 97 ASP A O 1
ATOM 813 N N . ALA A 1 98 ? 10.238 2.134 7.506 1.00 91.44 98 ALA A N 1
ATOM 814 C CA . ALA A 1 98 ? 9.370 0.965 7.508 1.00 91.44 98 ALA A CA 1
ATOM 815 C C . ALA A 1 98 ? 8.294 1.044 6.404 1.00 91.44 98 ALA A C 1
ATOM 817 O O . ALA A 1 98 ? 7.237 0.419 6.538 1.00 91.44 98 ALA A O 1
ATOM 818 N N . GLU A 1 99 ? 8.536 1.799 5.319 1.00 93.56 99 GLU A N 1
ATOM 819 C CA . GLU A 1 99 ? 7.605 1.985 4.186 1.00 93.56 99 GLU A CA 1
ATOM 820 C C . GLU A 1 99 ? 7.187 0.656 3.519 1.00 93.56 99 GLU A C 1
ATOM 822 O O . GLU A 1 99 ? 6.094 0.566 2.955 1.00 93.56 99 GLU A O 1
ATOM 827 N N . LEU A 1 100 ? 8.015 -0.390 3.624 1.00 95.12 100 LEU A N 1
ATOM 828 C CA . LEU A 1 100 ? 7.740 -1.749 3.130 1.00 95.12 100 LEU A CA 1
ATOM 829 C C . LEU A 1 100 ? 7.537 -2.782 4.255 1.00 95.12 100 LEU A C 1
ATOM 831 O O . LEU A 1 100 ? 7.631 -3.984 4.017 1.00 95.12 100 LEU A O 1
ATOM 835 N N . SER A 1 101 ? 7.261 -2.336 5.484 1.00 97.25 101 SER A N 1
ATOM 836 C CA . SER A 1 101 ? 6.923 -3.247 6.587 1.00 97.25 101 SER A CA 1
ATOM 837 C C . SER A 1 101 ? 5.645 -4.048 6.291 1.00 97.25 101 SER A C 1
ATOM 839 O O . SER A 1 101 ? 4.779 -3.571 5.545 1.00 97.25 101 SER A O 1
ATOM 841 N N . PRO A 1 102 ? 5.456 -5.234 6.906 1.00 97.62 102 PRO A N 1
ATOM 842 C CA . PRO A 1 102 ? 4.243 -6.030 6.731 1.00 97.62 102 PRO A CA 1
ATOM 843 C C . PRO A 1 102 ? 2.947 -5.242 6.969 1.00 97.62 102 PRO A C 1
ATOM 845 O O . PRO A 1 102 ? 1.951 -5.484 6.291 1.00 97.62 102 PRO A O 1
ATOM 848 N N . TRP A 1 103 ? 2.959 -4.268 7.884 1.00 98.00 103 TRP A N 1
ATOM 849 C CA . TRP A 1 103 ? 1.839 -3.360 8.122 1.00 98.00 103 TRP A CA 1
ATOM 850 C C . TRP A 1 103 ? 1.501 -2.496 6.903 1.00 98.00 103 TRP A C 1
ATOM 852 O O . TRP A 1 103 ? 0.339 -2.424 6.502 1.00 98.00 103 TRP A O 1
ATOM 862 N N . GLU A 1 104 ? 2.498 -1.847 6.297 1.00 98.31 104 GLU A N 1
ATOM 863 C CA . GLU A 1 104 ? 2.282 -0.984 5.131 1.00 98.31 104 GLU A CA 1
ATOM 864 C C . GLU A 1 104 ? 1.826 -1.803 3.914 1.00 98.31 104 GLU A C 1
ATOM 866 O O . GLU A 1 104 ? 0.908 -1.390 3.199 1.00 98.31 104 GLU A O 1
ATOM 871 N N . LEU A 1 105 ? 2.379 -3.008 3.733 1.00 98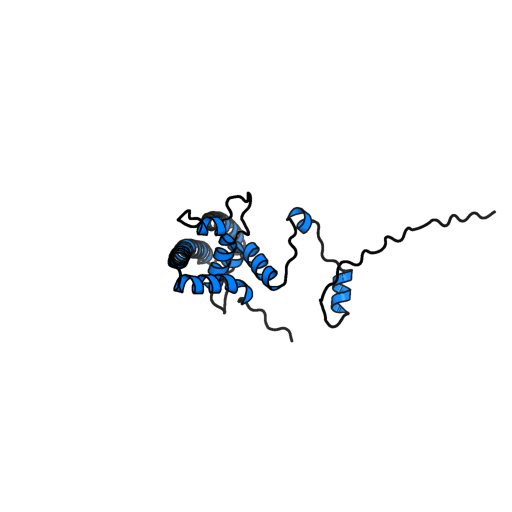.50 105 LEU A N 1
ATOM 872 C CA . LEU A 1 105 ? 1.944 -3.949 2.696 1.00 98.50 105 LEU A CA 1
ATOM 873 C C . LEU A 1 105 ? 0.501 -4.429 2.923 1.00 98.50 105 LEU A C 1
ATOM 875 O O . LEU A 1 105 ? -0.295 -4.476 1.983 1.00 98.50 105 LEU A O 1
ATOM 879 N N . LEU A 1 106 ? 0.131 -4.754 4.165 1.00 98.44 106 LEU A N 1
ATOM 880 C CA . LEU A 1 106 ? -1.226 -5.179 4.518 1.00 98.44 106 LEU A CA 1
ATOM 881 C C . LEU A 1 106 ? -2.237 -4.063 4.249 1.00 98.44 106 LEU A C 1
ATOM 883 O O . LEU A 1 106 ? -3.264 -4.293 3.607 1.00 98.44 106 LEU A O 1
ATOM 887 N N . LYS A 1 107 ? -1.919 -2.846 4.698 1.00 98.25 107 LYS A N 1
ATOM 888 C CA . LYS A 1 107 ? -2.726 -1.645 4.482 1.00 98.25 107 LYS A CA 1
ATOM 889 C C . LYS A 1 107 ? -2.940 -1.381 2.984 1.00 98.25 107 LYS A C 1
ATOM 891 O O . LYS A 1 107 ? -4.077 -1.167 2.560 1.00 98.25 107 LYS A O 1
ATOM 896 N N . ALA A 1 108 ? -1.886 -1.478 2.173 1.00 98.56 108 ALA A N 1
ATOM 897 C CA . ALA A 1 108 ? -1.957 -1.366 0.716 1.00 98.56 108 ALA A CA 1
ATOM 898 C C . ALA A 1 108 ? -2.846 -2.444 0.072 1.00 98.56 108 ALA A C 1
ATOM 900 O O . ALA A 1 108 ? -3.735 -2.130 -0.723 1.00 98.56 108 ALA A O 1
ATOM 901 N N . SER A 1 109 ? -2.644 -3.710 0.450 1.00 98.44 109 SER A N 1
ATOM 902 C CA . SER A 1 109 ? -3.405 -4.845 -0.079 1.00 98.44 109 SER A CA 1
ATOM 903 C C . SER A 1 109 ? -4.894 -4.747 0.270 1.00 98.44 109 SER A C 1
ATOM 905 O O . SER A 1 109 ? -5.746 -4.997 -0.582 1.00 98.44 109 SER A O 1
ATOM 907 N N . ILE A 1 110 ? -5.238 -4.325 1.492 1.00 98.25 110 ILE A N 1
ATOM 908 C CA . ILE A 1 110 ? -6.632 -4.106 1.912 1.00 98.25 110 ILE A CA 1
ATOM 909 C C . ILE A 1 110 ? -7.265 -2.959 1.132 1.00 98.25 110 ILE A C 1
ATOM 911 O O . ILE A 1 110 ? -8.393 -3.101 0.653 1.00 98.25 110 ILE A O 1
ATOM 915 N N . LEU A 1 111 ? -6.540 -1.850 0.958 1.00 98.19 111 LEU A N 1
ATOM 916 C CA . LEU A 1 111 ? -7.030 -0.727 0.170 1.00 98.19 111 LEU A CA 1
ATOM 917 C C . LEU A 1 111 ? -7.352 -1.159 -1.268 1.00 98.19 111 LEU A C 1
ATOM 919 O O . LEU A 1 111 ? -8.437 -0.844 -1.760 1.00 98.19 111 LEU A O 1
ATOM 923 N N . PHE A 1 112 ? -6.469 -1.924 -1.914 1.00 98.19 112 PHE A N 1
ATOM 924 C CA . PHE A 1 112 ? -6.716 -2.473 -3.250 1.00 98.19 112 PHE A CA 1
ATOM 925 C C . PHE A 1 112 ? -7.893 -3.460 -3.259 1.00 98.19 112 PHE A C 1
ATOM 927 O O . PHE A 1 112 ? -8.808 -3.322 -4.068 1.00 98.19 112 PHE A O 1
ATOM 934 N N . ASN A 1 113 ? -7.929 -4.405 -2.314 1.00 97.44 113 ASN A N 1
ATOM 935 C CA . ASN A 1 113 ? -8.977 -5.425 -2.219 1.00 97.44 113 ASN A CA 1
ATOM 936 C C . ASN A 1 113 ? -10.378 -4.841 -1.947 1.00 97.44 113 ASN A C 1
ATOM 938 O O . ASN A 1 113 ? -11.377 -5.495 -2.224 1.00 97.44 113 ASN A O 1
ATOM 942 N N . SER A 1 114 ? -10.465 -3.618 -1.413 1.00 95.44 114 SER A N 1
ATOM 943 C CA . SER A 1 114 ? -11.736 -2.903 -1.216 1.00 95.44 114 SER A CA 1
ATOM 944 C C . SER A 1 114 ? -12.340 -2.329 -2.507 1.00 95.44 114 SER A C 1
ATOM 946 O O . SER A 1 114 ? -13.474 -1.849 -2.494 1.00 95.44 114 SER A O 1
ATOM 948 N N . GLN A 1 115 ? -11.586 -2.324 -3.612 1.00 95.00 115 GLN A N 1
ATOM 949 C CA . GLN A 1 115 ? -12.047 -1.808 -4.898 1.00 95.00 115 GLN A CA 1
ATOM 950 C C . GLN A 1 115 ? -12.881 -2.840 -5.665 1.00 95.00 115 GLN A C 1
ATOM 952 O O . GLN A 1 115 ? -12.866 -4.037 -5.386 1.00 95.00 115 GLN A O 1
ATOM 957 N N . SER A 1 116 ? -13.606 -2.367 -6.677 1.00 92.00 116 SER A N 1
ATOM 958 C CA . SER A 1 116 ? -14.324 -3.253 -7.591 1.00 92.00 116 SER A CA 1
ATOM 959 C C . SER A 1 116 ? -13.363 -3.899 -8.592 1.00 92.00 116 SER A C 1
ATOM 961 O O . SER A 1 116 ? -12.427 -3.256 -9.061 1.00 92.00 116 SER A O 1
ATOM 963 N N . ARG A 1 117 ? -13.634 -5.140 -9.011 1.00 91.75 117 ARG A N 1
ATOM 964 C CA . ARG A 1 117 ? -12.825 -5.804 -10.052 1.00 91.75 117 ARG A CA 1
ATOM 965 C C . ARG A 1 117 ? -12.840 -5.057 -11.392 1.00 91.75 117 ARG A C 1
ATOM 967 O O . ARG A 1 117 ? -11.862 -5.095 -12.125 1.00 91.75 117 ARG A O 1
ATOM 974 N N . GLY A 1 118 ? -13.949 -4.384 -11.710 1.00 92.25 118 GLY A N 1
ATOM 975 C CA . GLY A 1 118 ? -14.098 -3.621 -12.952 1.00 92.25 118 GLY A CA 1
ATOM 976 C C . GLY A 1 118 ? -13.405 -2.257 -12.935 1.00 92.25 118 GLY A C 1
ATOM 977 O O . GLY A 1 118 ? -13.168 -1.689 -13.995 1.00 92.25 118 GLY A O 1
ATOM 978 N N . TYR A 1 119 ? -13.079 -1.726 -11.753 1.00 92.50 119 TYR A N 1
ATOM 979 C CA . TYR A 1 119 ? -12.444 -0.421 -11.610 1.00 92.50 119 TYR A CA 1
ATOM 980 C C . TYR A 1 119 ? -11.714 -0.281 -10.271 1.00 92.50 119 TYR A C 1
ATOM 982 O O . TYR A 1 119 ? -12.317 -0.405 -9.197 1.00 92.50 119 TYR A O 1
ATOM 990 N N . VAL A 1 120 ? -10.432 0.076 -10.360 1.00 93.50 120 VAL A N 1
ATOM 991 C CA . VAL A 1 120 ? -9.567 0.435 -9.231 1.00 93.50 120 VAL A CA 1
ATOM 992 C C . VAL A 1 120 ? -9.306 1.937 -9.283 1.00 93.50 120 VAL A C 1
ATOM 994 O O . VAL A 1 120 ? -8.768 2.453 -10.263 1.00 93.50 120 VAL A O 1
ATOM 997 N N . SER A 1 121 ? -9.676 2.653 -8.217 1.00 92.38 121 SER A N 1
ATOM 998 C CA . SER A 1 121 ? -9.457 4.099 -8.125 1.00 92.38 121 SER A CA 1
ATOM 999 C C . SER A 1 121 ? -7.973 4.465 -8.220 1.00 92.38 121 SER A C 1
ATOM 1001 O O . SER A 1 121 ? -7.136 3.858 -7.551 1.00 92.38 121 SER A O 1
ATOM 1003 N N . LYS A 1 122 ? -7.651 5.548 -8.947 1.00 91.75 122 LYS A N 1
ATOM 1004 C CA . LYS A 1 122 ? -6.294 6.131 -8.995 1.00 91.75 122 LYS A CA 1
ATOM 1005 C C . LYS A 1 122 ? -5.722 6.428 -7.603 1.00 91.75 122 LYS A C 1
ATOM 1007 O O . LYS A 1 122 ? -4.514 6.346 -7.424 1.00 91.75 122 LYS A O 1
ATOM 1012 N N . MET A 1 123 ? -6.579 6.723 -6.619 1.00 94.19 123 MET A N 1
ATOM 1013 C CA . MET A 1 123 ? -6.183 6.919 -5.218 1.00 94.19 123 MET A CA 1
ATOM 1014 C C . MET A 1 123 ? -5.325 5.765 -4.692 1.00 94.19 123 MET A C 1
ATOM 1016 O O . MET A 1 123 ? -4.352 5.996 -3.987 1.00 94.19 123 MET A O 1
ATOM 1020 N N . VAL A 1 124 ? -5.682 4.526 -5.042 1.00 96.94 124 VAL A N 1
ATOM 1021 C CA . VAL A 1 124 ? -4.974 3.330 -4.579 1.00 96.94 124 VAL A CA 1
ATOM 1022 C C . VAL A 1 124 ? -3.520 3.363 -5.037 1.00 96.94 124 VAL A C 1
ATOM 1024 O O . VAL A 1 124 ? -2.613 3.180 -4.232 1.00 96.94 124 VAL A O 1
ATOM 1027 N N . TRP A 1 125 ? -3.296 3.688 -6.308 1.00 96.25 125 TRP A N 1
ATOM 1028 C CA . TRP A 1 125 ? -1.960 3.784 -6.889 1.00 96.25 125 TRP A CA 1
ATOM 1029 C C . TRP A 1 125 ? -1.158 4.960 -6.328 1.00 96.25 125 TRP A C 1
ATOM 1031 O O . TRP A 1 125 ? 0.032 4.813 -6.068 1.00 96.25 125 TRP A O 1
ATOM 1041 N N . TRP A 1 126 ? -1.803 6.099 -6.071 1.00 95.69 126 TRP A N 1
ATOM 1042 C CA . TRP A 1 126 ? -1.132 7.266 -5.492 1.00 95.69 126 TRP A CA 1
ATOM 1043 C C . TRP A 1 126 ? -0.737 7.088 -4.025 1.00 95.69 126 TRP A C 1
ATOM 1045 O O . TRP A 1 126 ? 0.301 7.595 -3.616 1.00 95.69 126 TRP A O 1
ATOM 1055 N N . LEU A 1 127 ? -1.544 6.380 -3.232 1.00 96.75 127 LEU A N 1
ATOM 1056 C CA . LEU A 1 127 ? -1.272 6.187 -1.805 1.00 96.75 127 LEU A CA 1
ATOM 1057 C C . LEU A 1 127 ? -0.414 4.953 -1.517 1.00 96.75 127 LEU A C 1
ATOM 1059 O O . LEU A 1 127 ? 0.327 4.946 -0.538 1.00 96.75 127 LEU A O 1
ATOM 1063 N N . ALA A 1 128 ? -0.541 3.907 -2.334 1.00 97.94 128 ALA A N 1
ATOM 1064 C CA . ALA A 1 128 ? 0.004 2.586 -2.035 1.00 97.94 128 ALA A CA 1
ATOM 1065 C C . ALA A 1 128 ? 0.814 1.969 -3.188 1.00 97.94 128 ALA A C 1
ATOM 1067 O O . ALA A 1 128 ? 1.179 0.797 -3.126 1.00 97.94 128 ALA A O 1
ATOM 1068 N N . GLY A 1 129 ? 1.097 2.724 -4.256 1.00 97.81 129 GLY A N 1
ATOM 1069 C CA . GLY A 1 129 ? 1.730 2.196 -5.469 1.00 97.81 129 GLY A CA 1
ATOM 1070 C C . GLY A 1 129 ? 3.067 1.495 -5.219 1.00 97.81 129 GLY A C 1
ATOM 1071 O O . GLY A 1 129 ? 3.302 0.429 -5.780 1.00 97.81 129 GLY A O 1
ATOM 1072 N N . LYS A 1 130 ? 3.908 2.031 -4.326 1.00 96.69 130 LYS A N 1
ATOM 1073 C CA . LYS A 1 130 ? 5.191 1.410 -3.955 1.00 96.69 130 LYS A CA 1
ATOM 1074 C C . LYS A 1 130 ? 5.001 0.049 -3.280 1.00 96.69 130 LYS A C 1
ATOM 1076 O O . LYS A 1 130 ? 5.648 -0.925 -3.656 1.00 96.69 130 LYS A O 1
ATOM 1081 N N . GLN A 1 131 ? 4.088 -0.034 -2.314 1.00 98.12 131 GLN A N 1
ATOM 1082 C CA . GLN A 1 131 ? 3.780 -1.271 -1.596 1.00 98.12 131 GLN A CA 1
ATOM 1083 C C . GLN A 1 131 ? 3.143 -2.308 -2.527 1.00 98.12 131 GLN A C 1
ATOM 1085 O O . GLN A 1 131 ? 3.478 -3.486 -2.456 1.00 98.12 131 GLN A O 1
ATOM 1090 N N . LEU A 1 132 ? 2.260 -1.881 -3.435 1.00 98.25 132 LEU A N 1
ATOM 1091 C CA . LEU A 1 132 ? 1.657 -2.760 -4.439 1.00 98.25 132 LEU A CA 1
ATOM 1092 C C . LEU A 1 132 ? 2.698 -3.278 -5.438 1.00 98.25 132 LEU A C 1
ATOM 1094 O O . LEU A 1 132 ? 2.682 -4.462 -5.762 1.00 98.25 132 LEU A O 1
ATOM 1098 N N . ALA A 1 133 ? 3.638 -2.434 -5.873 1.00 97.31 133 ALA A N 1
ATOM 1099 C CA . ALA A 1 133 ? 4.758 -2.871 -6.701 1.00 97.31 133 ALA A CA 1
ATOM 1100 C C . ALA A 1 133 ? 5.597 -3.935 -5.978 1.00 97.31 133 ALA A C 1
ATOM 1102 O O . ALA A 1 133 ? 5.919 -4.962 -6.571 1.00 97.31 133 ALA A O 1
ATOM 1103 N N . HIS A 1 134 ? 5.871 -3.744 -4.683 1.00 97.06 134 HIS A N 1
ATOM 1104 C CA . HIS A 1 134 ? 6.569 -4.739 -3.871 1.00 97.06 134 HIS A CA 1
ATOM 1105 C C . HIS A 1 134 ? 5.781 -6.056 -3.757 1.00 97.06 134 HIS A C 1
ATOM 1107 O O . HIS A 1 134 ? 6.339 -7.118 -4.022 1.00 97.06 134 HIS A O 1
ATOM 1113 N N . LEU A 1 135 ? 4.477 -6.004 -3.458 1.00 97.25 135 LEU A N 1
ATOM 1114 C CA . LEU A 1 135 ? 3.607 -7.190 -3.406 1.00 97.25 135 LEU A CA 1
ATOM 1115 C C . LEU A 1 135 ? 3.583 -7.948 -4.738 1.00 97.25 135 LEU A C 1
ATOM 1117 O O . LEU A 1 135 ? 3.702 -9.173 -4.758 1.00 97.25 135 LEU A O 1
ATOM 1121 N N . LYS A 1 136 ? 3.484 -7.227 -5.860 1.00 96.31 136 LYS A N 1
ATOM 1122 C CA . LYS A 1 136 ? 3.554 -7.837 -7.190 1.00 96.31 136 LYS A CA 1
ATOM 1123 C C . LYS A 1 136 ? 4.902 -8.512 -7.410 1.00 96.31 136 LYS A C 1
ATOM 1125 O O . LYS A 1 136 ? 4.947 -9.645 -7.883 1.00 96.31 136 LYS A O 1
ATOM 1130 N N . ALA A 1 137 ? 5.989 -7.846 -7.040 1.00 95.19 137 ALA A N 1
ATOM 1131 C CA . ALA A 1 137 ? 7.336 -8.360 -7.218 1.00 95.19 137 ALA A CA 1
ATOM 1132 C C . ALA A 1 137 ? 7.591 -9.614 -6.358 1.00 95.19 137 ALA A C 1
ATOM 1134 O O . ALA A 1 137 ? 8.181 -10.571 -6.852 1.00 95.19 137 ALA A O 1
ATOM 1135 N N . MET A 1 138 ? 7.059 -9.677 -5.128 1.00 92.62 138 MET A N 1
ATOM 1136 C CA . MET A 1 138 ? 7.124 -10.867 -4.261 1.00 92.62 138 MET A CA 1
ATOM 1137 C C . MET A 1 138 ? 6.542 -12.126 -4.923 1.00 92.62 138 MET A C 1
ATOM 1139 O O . MET A 1 138 ? 7.066 -13.214 -4.702 1.00 92.62 138 MET A O 1
ATOM 1143 N N . SER A 1 139 ? 5.523 -11.995 -5.782 1.00 86.69 139 SER A N 1
ATOM 1144 C CA . SER A 1 139 ? 4.965 -13.132 -6.541 1.00 86.69 139 SER A CA 1
ATOM 1145 C C . SER A 1 139 ? 5.903 -13.679 -7.630 1.00 86.69 139 SER A C 1
ATOM 1147 O O . SER A 1 139 ? 5.653 -14.750 -8.182 1.00 86.69 139 SER A O 1
ATOM 1149 N N . ARG A 1 140 ? 6.974 -12.945 -7.961 1.00 85.62 140 ARG A N 1
ATOM 1150 C CA . ARG A 1 140 ? 7.899 -13.232 -9.070 1.00 85.62 140 ARG A CA 1
ATOM 1151 C C . ARG A 1 140 ? 9.347 -13.473 -8.636 1.00 85.62 140 ARG A C 1
ATOM 1153 O O . ARG A 1 140 ? 10.166 -13.761 -9.497 1.00 85.62 140 ARG A O 1
ATOM 1160 N N . GLY A 1 141 ? 9.654 -13.389 -7.339 1.00 85.94 141 GLY A N 1
ATOM 1161 C CA . GLY A 1 141 ? 11.019 -13.535 -6.815 1.00 85.94 141 GLY A CA 1
ATOM 1162 C C . GLY A 1 141 ? 11.871 -12.287 -7.082 1.00 85.94 141 GLY A C 1
ATOM 1163 O O . GLY A 1 141 ? 12.659 -12.277 -8.024 1.00 85.94 141 GLY A O 1
ATOM 1164 N N . PRO A 1 142 ? 11.699 -11.209 -6.298 1.00 90.06 142 PRO A N 1
ATOM 1165 C CA . PRO A 1 142 ? 12.275 -9.911 -6.618 1.00 90.06 142 PRO A CA 1
ATOM 1166 C C . PRO A 1 142 ? 13.736 -9.775 -6.182 1.00 90.06 142 PRO A C 1
ATOM 1168 O O . PRO A 1 142 ? 14.171 -10.395 -5.213 1.00 90.06 142 PRO A O 1
ATOM 1171 N N . VAL A 1 143 ? 14.454 -8.862 -6.843 1.00 91.19 143 VAL A N 1
ATOM 1172 C CA . VAL A 1 143 ? 15.751 -8.341 -6.391 1.00 91.19 143 VAL A CA 1
ATOM 1173 C C . VAL A 1 143 ? 15.538 -6.945 -5.811 1.00 91.19 143 VAL A C 1
ATOM 1175 O O . VAL A 1 143 ? 14.980 -6.068 -6.471 1.00 91.19 143 VAL A O 1
ATOM 1178 N N . SER A 1 144 ? 15.974 -6.735 -4.571 1.00 91.62 144 SER A N 1
ATOM 1179 C CA . SER A 1 144 ? 15.860 -5.439 -3.899 1.00 91.62 144 SER A CA 1
ATOM 1180 C C . SER A 1 144 ? 17.014 -4.521 -4.287 1.00 91.62 144 SER A C 1
ATOM 1182 O O . SER A 1 144 ? 18.178 -4.877 -4.127 1.00 91.62 144 SER A O 1
ATOM 1184 N N . VAL A 1 145 ? 16.683 -3.313 -4.741 1.00 93.62 145 VAL A N 1
ATOM 1185 C CA . VAL A 1 145 ? 17.647 -2.269 -5.108 1.00 93.62 145 VAL A CA 1
ATOM 1186 C C . VAL A 1 145 ? 17.317 -1.005 -4.319 1.00 93.62 145 VAL A C 1
ATOM 1188 O O . VAL A 1 145 ? 16.155 -0.606 -4.242 1.00 93.62 145 VAL A O 1
ATOM 1191 N N . ILE A 1 146 ? 18.323 -0.372 -3.712 1.00 93.38 146 ILE A N 1
ATOM 1192 C CA . ILE A 1 146 ? 18.123 0.885 -2.976 1.00 93.38 146 ILE A CA 1
ATOM 1193 C C . ILE A 1 146 ? 17.823 2.049 -3.941 1.00 93.38 146 ILE A C 1
ATOM 1195 O O . ILE A 1 146 ? 18.257 2.005 -5.095 1.00 93.38 146 ILE A O 1
ATOM 1199 N N . PRO A 1 147 ? 17.140 3.123 -3.498 1.00 93.44 147 PRO A N 1
ATOM 1200 C CA . PRO A 1 147 ? 16.690 4.194 -4.394 1.00 93.44 147 PRO A CA 1
ATOM 1201 C C . PRO A 1 147 ? 17.795 4.847 -5.233 1.00 93.44 147 PRO A C 1
ATOM 1203 O O . PRO A 1 147 ? 17.585 5.128 -6.410 1.00 93.44 147 PRO A O 1
ATOM 1206 N N . THR A 1 148 ? 18.980 5.060 -4.656 1.00 96.38 148 THR A N 1
ATOM 1207 C CA . THR A 1 148 ? 20.122 5.660 -5.363 1.00 96.38 148 THR A CA 1
ATOM 1208 C C . THR A 1 148 ? 20.626 4.767 -6.491 1.00 96.38 148 THR A C 1
ATOM 1210 O O . THR A 1 148 ? 20.829 5.248 -7.599 1.00 96.38 148 THR A O 1
ATOM 1213 N N . MET A 1 149 ? 20.757 3.462 -6.241 1.00 96.94 149 MET A N 1
ATOM 1214 C CA . MET A 1 149 ? 21.137 2.489 -7.265 1.00 96.94 149 MET A CA 1
ATOM 1215 C C . MET A 1 149 ? 20.055 2.374 -8.340 1.00 96.94 149 MET A C 1
ATOM 1217 O O . MET A 1 149 ? 20.375 2.419 -9.522 1.00 96.94 149 MET A O 1
ATOM 1221 N N . TYR A 1 150 ? 18.777 2.306 -7.950 1.00 94.88 150 TYR A N 1
ATOM 1222 C CA . TYR A 1 150 ? 17.662 2.239 -8.898 1.00 94.88 150 TYR A CA 1
ATOM 1223 C C . TYR A 1 150 ? 17.650 3.444 -9.850 1.00 94.88 150 TYR A C 1
ATOM 1225 O O . TYR A 1 150 ? 17.450 3.273 -11.047 1.00 94.88 150 TYR A O 1
ATOM 1233 N N . ALA A 1 151 ? 17.931 4.649 -9.343 1.00 95.56 151 ALA A N 1
ATOM 1234 C CA . ALA A 1 151 ? 17.988 5.868 -10.151 1.00 95.56 151 ALA A CA 1
ATOM 1235 C C . ALA A 1 151 ? 19.149 5.895 -11.166 1.00 95.56 151 ALA A C 1
ATOM 1237 O O . ALA A 1 151 ? 19.078 6.631 -12.150 1.00 95.56 151 ALA A O 1
ATOM 1238 N N . MET A 1 152 ? 20.213 5.120 -10.935 1.00 95.19 152 MET A N 1
ATOM 1239 C CA . MET A 1 152 ? 21.353 5.006 -11.853 1.00 95.19 152 MET A CA 1
ATOM 1240 C C . MET A 1 152 ? 21.115 3.975 -12.960 1.00 95.19 152 MET A C 1
ATOM 1242 O O . MET A 1 152 ? 21.744 4.059 -14.017 1.00 95.19 152 MET A O 1
ATOM 1246 N N . LEU A 1 153 ? 20.224 3.007 -12.730 1.00 94.38 153 LEU A N 1
ATOM 1247 C CA . LEU A 1 153 ? 19.909 1.972 -13.705 1.00 94.38 153 LEU A CA 1
ATOM 1248 C C . LEU A 1 153 ? 19.136 2.559 -14.887 1.00 94.38 153 LEU A C 1
ATOM 1250 O O . LEU A 1 153 ? 18.248 3.400 -14.742 1.00 94.38 153 LEU A O 1
ATOM 1254 N N . LYS A 1 154 ? 19.457 2.066 -16.080 1.00 94.19 154 LYS A N 1
ATOM 1255 C CA . LYS A 1 154 ? 18.716 2.337 -17.310 1.00 94.19 154 LYS A CA 1
ATOM 1256 C C . LYS A 1 154 ? 18.357 1.007 -17.963 1.00 94.19 154 LYS A C 1
ATOM 1258 O O . LYS A 1 154 ? 19.104 0.045 -17.791 1.00 94.19 154 LYS A O 1
ATOM 1263 N N . PRO A 1 155 ? 17.243 0.936 -18.707 1.00 92.31 155 PRO A N 1
ATOM 1264 C CA . PRO A 1 155 ? 16.959 -0.230 -19.528 1.00 92.31 155 PRO A CA 1
ATOM 1265 C C . PRO A 1 155 ? 18.123 -0.509 -20.484 1.00 92.31 155 PRO A C 1
ATOM 1267 O O . PRO A 1 155 ? 18.591 0.400 -21.172 1.00 92.31 155 PRO A O 1
ATOM 1270 N N . ASP A 1 156 ? 18.574 -1.759 -20.528 1.00 92.00 156 ASP A N 1
ATOM 1271 C CA . ASP A 1 156 ? 19.582 -2.203 -21.484 1.00 92.00 156 ASP A CA 1
ATOM 1272 C C . ASP A 1 156 ? 18.916 -2.478 -22.842 1.00 92.00 156 ASP A C 1
ATOM 1274 O O . ASP A 1 156 ? 18.133 -3.416 -23.011 1.00 92.00 156 ASP A O 1
ATOM 1278 N N . ASN A 1 157 ? 19.221 -1.631 -23.827 1.00 88.88 157 ASN A N 1
ATOM 1279 C CA . ASN A 1 157 ? 18.670 -1.738 -25.176 1.00 88.88 157 ASN A CA 1
ATOM 1280 C C . ASN A 1 157 ? 19.122 -3.012 -25.901 1.00 88.88 157 ASN A C 1
ATOM 1282 O O . ASN A 1 157 ? 18.379 -3.517 -26.745 1.00 88.88 157 ASN A O 1
ATOM 1286 N N . THR A 1 158 ? 20.321 -3.519 -25.605 1.00 86.75 158 THR A N 1
ATOM 1287 C CA . THR A 1 158 ? 20.833 -4.770 -26.173 1.00 86.75 158 THR A CA 1
ATOM 1288 C C . THR A 1 158 ? 20.018 -5.933 -25.629 1.00 86.75 158 THR A C 1
ATOM 1290 O O . THR A 1 158 ? 19.468 -6.713 -26.409 1.00 86.75 158 THR A O 1
ATOM 1293 N N . PHE A 1 159 ? 19.822 -5.974 -24.310 1.00 82.56 159 PHE A N 1
ATOM 1294 C CA . PHE A 1 159 ? 18.964 -6.964 -23.664 1.00 82.56 159 PHE A CA 1
ATOM 1295 C C . PHE A 1 159 ? 17.530 -6.952 -24.221 1.00 82.56 159 PHE A C 1
ATOM 1297 O O . PHE A 1 159 ? 16.995 -8.000 -24.583 1.00 82.56 159 PHE A O 1
ATOM 1304 N N . VAL A 1 160 ? 16.910 -5.773 -24.362 1.00 84.62 160 VAL A N 1
ATOM 1305 C CA . VAL A 1 160 ? 15.537 -5.650 -24.891 1.00 84.62 160 VAL A CA 1
ATOM 1306 C C . VAL A 1 160 ? 15.426 -6.197 -26.317 1.00 84.62 160 VAL A C 1
ATOM 1308 O O . VAL A 1 160 ? 14.461 -6.896 -26.626 1.00 84.62 160 VAL A O 1
ATOM 1311 N N . LYS A 1 161 ? 16.406 -5.913 -27.184 1.00 83.38 161 LYS A N 1
ATOM 1312 C CA . LYS A 1 161 ? 16.427 -6.427 -28.564 1.00 83.38 161 LYS A CA 1
ATOM 1313 C C . LYS A 1 161 ? 16.589 -7.944 -28.602 1.00 83.38 161 LYS A C 1
ATOM 1315 O O . LYS A 1 161 ? 15.875 -8.603 -29.353 1.00 83.38 161 LYS A O 1
ATOM 1320 N N . LEU A 1 162 ? 17.485 -8.494 -27.781 1.00 82.12 162 LEU A N 1
ATOM 1321 C CA . LEU A 1 162 ? 17.690 -9.940 -27.689 1.00 82.12 162 LEU A CA 1
ATOM 1322 C C . LEU A 1 162 ? 16.422 -10.655 -27.213 1.00 82.12 162 LEU A C 1
ATOM 1324 O O . LEU A 1 162 ? 16.038 -11.654 -27.809 1.00 82.12 162 LEU A O 1
ATOM 1328 N N . MET A 1 163 ? 15.724 -10.100 -26.218 1.00 75.38 163 MET A N 1
ATOM 1329 C CA . MET A 1 163 ? 14.453 -10.639 -25.721 1.00 75.38 163 MET A CA 1
ATOM 1330 C C . MET A 1 163 ? 13.334 -10.615 -26.776 1.00 75.38 163 MET A C 1
ATOM 1332 O O . MET A 1 163 ? 12.474 -11.486 -26.777 1.00 75.38 163 MET A O 1
ATOM 1336 N N . GLN A 1 164 ? 13.309 -9.618 -27.665 1.00 74.88 164 GLN A N 1
ATOM 1337 C CA . GLN A 1 164 ? 12.328 -9.569 -28.757 1.00 74.88 164 GLN A CA 1
ATOM 1338 C C . GLN A 1 164 ? 12.645 -10.564 -29.879 1.00 74.88 164 GLN A C 1
ATOM 1340 O O . GLN A 1 164 ? 11.731 -11.002 -30.575 1.00 74.88 164 GLN A O 1
ATOM 1345 N N . ALA A 1 165 ? 13.925 -10.893 -30.069 1.00 73.25 165 ALA A N 1
ATOM 1346 C CA . ALA A 1 165 ? 14.387 -11.824 -31.093 1.00 73.25 165 ALA A CA 1
ATOM 1347 C C . ALA A 1 165 ? 14.293 -13.294 -30.652 1.00 73.25 165 ALA A C 1
ATOM 1349 O O . ALA A 1 165 ? 14.104 -14.167 -31.499 1.00 73.25 165 ALA A O 1
ATOM 1350 N N . SER A 1 166 ? 14.422 -13.584 -29.353 1.00 62.94 166 SER A N 1
ATOM 1351 C CA . SER A 1 166 ? 14.256 -14.932 -28.813 1.00 62.94 166 SER A CA 1
ATOM 1352 C C . SER A 1 166 ? 12.792 -15.204 -28.465 1.00 62.94 166 SER A C 1
ATOM 1354 O O . SER A 1 166 ? 12.210 -14.627 -27.547 1.00 62.94 166 SER A O 1
ATOM 1356 N N . GLU A 1 167 ? 12.165 -16.130 -29.189 1.00 57.62 167 GLU A N 1
ATOM 1357 C CA . GLU A 1 167 ? 10.879 -16.686 -28.775 1.00 57.62 167 GLU A CA 1
ATOM 1358 C C . GLU A 1 167 ? 11.073 -17.521 -27.492 1.00 57.62 167 GLU A C 1
ATOM 1360 O O . GLU A 1 167 ? 11.361 -18.707 -27.549 1.00 57.62 167 GLU A O 1
ATOM 1365 N N . HIS A 1 168 ? 10.879 -16.878 -26.336 1.00 47.81 168 HIS A N 1
ATOM 1366 C CA . HIS A 1 168 ? 10.580 -17.463 -25.019 1.00 47.81 168 HIS A CA 1
ATOM 1367 C C . HIS A 1 168 ? 11.622 -18.403 -24.370 1.00 47.81 168 HIS A C 1
ATOM 1369 O O . HIS A 1 168 ? 11.667 -19.593 -24.645 1.00 47.81 168 HIS A O 1
ATOM 1375 N N . GLU A 1 169 ? 12.312 -17.908 -23.335 1.00 49.25 169 GLU A N 1
ATOM 1376 C CA . GLU A 1 169 ? 12.142 -18.354 -21.933 1.00 49.25 169 GLU A CA 1
ATOM 1377 C C . GLU A 1 169 ? 13.021 -17.485 -21.008 1.00 49.25 169 GLU A C 1
ATOM 1379 O O . GLU A 1 169 ? 14.224 -17.452 -21.209 1.00 49.25 169 GLU A O 1
ATOM 1384 N N . PRO A 1 170 ? 12.493 -16.796 -19.976 1.00 50.94 170 PRO A N 1
ATOM 1385 C CA . PRO A 1 170 ? 13.287 -15.961 -19.074 1.00 50.94 170 PRO A CA 1
ATOM 1386 C C . PRO A 1 170 ? 13.600 -16.713 -17.770 1.00 50.94 170 PRO A C 1
ATOM 1388 O O . PRO A 1 170 ? 13.167 -16.334 -16.685 1.00 50.94 170 PRO A O 1
ATOM 1391 N N . LYS A 1 171 ? 14.311 -17.832 -17.856 1.00 45.72 171 LYS A N 1
ATOM 1392 C CA . LYS A 1 171 ? 14.951 -18.479 -16.701 1.00 45.72 171 LYS A CA 1
ATOM 1393 C C . LYS A 1 171 ? 16.444 -18.142 -16.635 1.00 45.72 171 LYS A C 1
ATOM 1395 O O . LYS A 1 171 ? 17.263 -18.885 -17.151 1.00 45.72 171 LYS A O 1
ATOM 1400 N N . TYR A 1 172 ? 16.748 -17.048 -15.935 1.00 48.94 172 TYR A N 1
ATOM 1401 C CA . TYR A 1 172 ? 18.088 -16.630 -15.494 1.00 48.94 172 TYR A CA 1
ATOM 1402 C C . TYR A 1 172 ? 19.044 -16.163 -16.599 1.00 48.94 172 TYR A C 1
ATOM 1404 O O . TYR A 1 172 ? 19.819 -16.930 -17.153 1.00 48.94 172 TYR A O 1
ATOM 1412 N N . TRP A 1 173 ? 19.022 -14.855 -16.858 1.00 53.75 173 TRP A N 1
ATOM 1413 C CA . TRP A 1 173 ? 20.068 -14.157 -17.599 1.00 53.75 173 TRP A CA 1
ATOM 1414 C C . TRP A 1 173 ? 20.760 -13.230 -16.604 1.00 53.75 173 TRP A C 1
ATOM 1416 O O . TRP A 1 173 ? 20.357 -12.083 -16.419 1.00 53.75 173 TRP A O 1
ATOM 1426 N N . GLU A 1 174 ? 21.743 -13.765 -15.881 1.00 48.56 174 GLU A N 1
ATOM 1427 C CA . GLU A 1 174 ? 22.736 -12.911 -15.232 1.00 48.56 174 GLU A CA 1
ATOM 1428 C C . GLU A 1 174 ? 23.458 -12.133 -16.334 1.00 48.56 174 GLU A C 1
ATOM 1430 O O . GLU A 1 174 ? 23.700 -12.672 -17.417 1.00 48.56 174 GLU A O 1
ATOM 1435 N N . ALA A 1 175 ? 23.714 -10.846 -16.094 1.00 45.84 175 ALA A N 1
ATOM 1436 C CA . ALA A 1 175 ? 24.351 -9.971 -17.066 1.00 45.84 175 ALA A CA 1
ATOM 1437 C C . ALA A 1 175 ? 25.620 -10.647 -17.602 1.00 45.84 175 ALA A C 1
ATOM 1439 O O . ALA A 1 175 ? 26.531 -10.941 -16.826 1.00 45.84 175 ALA A O 1
ATOM 1440 N N . SER A 1 176 ? 25.677 -10.902 -18.915 1.00 44.12 176 SER A N 1
ATOM 1441 C CA . SER A 1 176 ? 26.950 -11.198 -19.562 1.00 44.12 176 SER A CA 1
ATOM 1442 C C . SER A 1 176 ? 27.862 -10.031 -19.239 1.00 44.12 176 SER A C 1
ATOM 1444 O O . SER A 1 176 ? 27.619 -8.908 -19.675 1.00 44.12 176 SER A O 1
ATOM 1446 N N . VAL A 1 177 ? 28.869 -10.294 -18.411 1.00 42.81 177 VAL A N 1
ATOM 1447 C CA . VA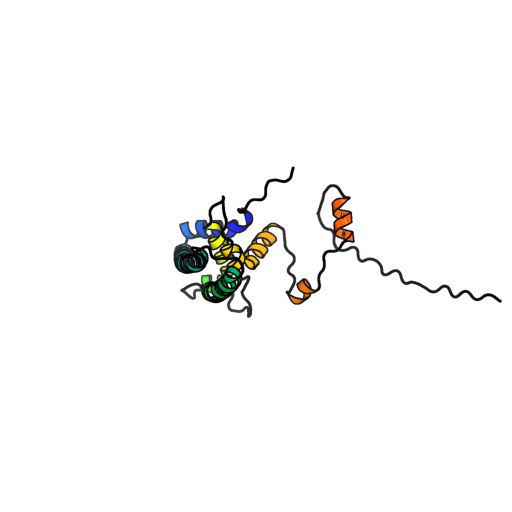L A 1 177 ? 29.991 -9.390 -18.230 1.00 42.81 177 VAL A CA 1
ATOM 1448 C C . VAL A 1 177 ? 30.612 -9.301 -19.615 1.00 42.81 177 VAL A C 1
ATOM 1450 O O . VAL A 1 177 ? 31.258 -10.249 -20.060 1.00 42.81 177 VAL A O 1
ATOM 1453 N N . GLU A 1 178 ? 30.308 -8.235 -20.355 1.00 44.88 178 GLU A N 1
ATOM 1454 C CA . GLU A 1 178 ? 31.053 -7.924 -21.566 1.00 44.88 178 GLU A CA 1
ATOM 1455 C C . GLU A 1 178 ? 32.510 -7.838 -21.121 1.00 44.88 178 GLU A C 1
ATOM 1457 O O . GLU A 1 178 ? 32.872 -7.000 -20.291 1.00 44.88 178 GLU A O 1
ATOM 1462 N N . ALA A 1 179 ? 33.321 -8.793 -21.582 1.00 39.31 179 ALA A N 1
ATOM 1463 C CA . ALA A 1 179 ? 34.757 -8.703 -21.446 1.00 39.31 179 ALA A CA 1
ATOM 1464 C C . ALA A 1 179 ? 35.137 -7.376 -22.096 1.00 39.31 179 ALA A C 1
ATOM 1466 O O . ALA A 1 179 ? 34.936 -7.204 -23.299 1.00 39.31 179 ALA A O 1
ATOM 1467 N N . ALA A 1 180 ? 35.588 -6.424 -21.278 1.00 42.72 180 ALA A N 1
ATOM 1468 C CA . ALA A 1 180 ? 36.254 -5.237 -21.766 1.00 42.72 180 ALA A CA 1
ATOM 1469 C C . ALA A 1 180 ? 37.377 -5.743 -22.668 1.00 42.72 180 ALA A C 1
ATOM 1471 O O . ALA A 1 180 ? 38.327 -6.357 -22.188 1.00 42.72 180 ALA A O 1
ATOM 1472 N N . VAL A 1 181 ? 37.188 -5.602 -23.977 1.00 44.25 181 VAL A N 1
ATOM 1473 C CA . VAL A 1 181 ? 38.242 -5.876 -24.938 1.00 44.25 181 VAL A CA 1
ATOM 1474 C C . VAL A 1 181 ? 39.270 -4.788 -24.666 1.00 44.25 181 VAL A C 1
ATOM 1476 O O . VAL A 1 181 ? 38.986 -3.604 -24.849 1.0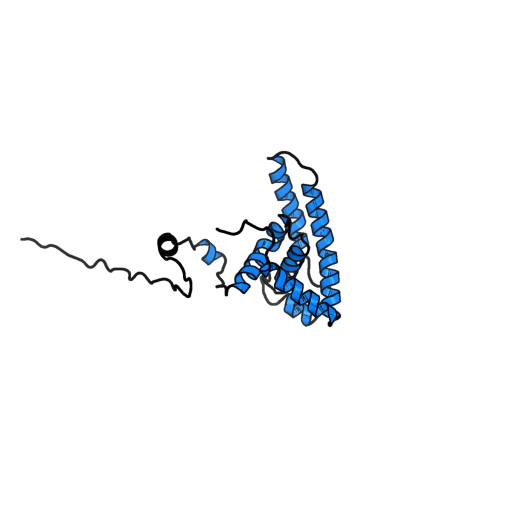0 44.25 181 VAL A O 1
ATOM 1479 N N . GLU A 1 182 ? 40.395 -5.187 -24.079 1.00 43.81 182 GLU A N 1
ATOM 1480 C CA . GLU A 1 182 ? 41.616 -4.394 -24.066 1.00 43.81 182 GLU A CA 1
ATOM 1481 C C . GLU A 1 182 ? 41.943 -4.110 -25.536 1.00 43.81 182 GLU A C 1
ATOM 1483 O O . GLU A 1 182 ? 42.256 -5.031 -26.290 1.00 43.81 182 GLU A O 1
ATOM 1488 N N . ASP A 1 183 ? 41.775 -2.857 -25.967 1.00 42.62 183 ASP A N 1
ATOM 1489 C CA . ASP A 1 183 ? 42.380 -2.375 -27.208 1.00 42.62 183 ASP A CA 1
ATOM 1490 C C . ASP A 1 183 ? 43.894 -2.321 -26.955 1.00 42.62 183 ASP A C 1
ATOM 1492 O O . ASP A 1 183 ? 44.439 -1.295 -26.540 1.00 42.62 183 ASP A O 1
ATOM 1496 N N . ASP A 1 184 ? 44.537 -3.479 -27.115 1.00 43.91 184 ASP A N 1
ATOM 1497 C CA . ASP A 1 184 ? 45.985 -3.610 -27.176 1.00 43.91 184 ASP A CA 1
ATOM 1498 C C . ASP A 1 184 ? 46.509 -2.980 -28.473 1.00 43.91 184 ASP A C 1
ATOM 1500 O O . ASP A 1 184 ? 45.913 -3.047 -29.549 1.00 43.91 184 ASP A O 1
ATOM 1504 N N . GLU A 1 185 ? 47.644 -2.322 -28.291 1.00 48.81 185 GLU A N 1
ATOM 1505 C CA . GLU A 1 185 ? 48.424 -1.531 -29.226 1.00 48.81 185 GLU A CA 1
ATOM 1506 C C . GLU A 1 185 ? 48.817 -2.298 -30.499 1.00 48.81 185 GLU A C 1
ATOM 1508 O O . GLU A 1 185 ? 49.399 -3.374 -30.411 1.00 48.81 185 GLU A O 1
ATOM 1513 N N . ASP A 1 186 ? 48.675 -1.662 -31.665 1.00 44.41 186 ASP A N 1
ATOM 1514 C CA . ASP A 1 186 ? 49.571 -1.907 -32.799 1.00 44.41 186 ASP A CA 1
ATOM 1515 C C . ASP A 1 186 ? 50.253 -0.582 -33.178 1.00 44.41 186 ASP A C 1
ATOM 1517 O O . ASP A 1 186 ? 49.695 0.300 -33.838 1.00 44.41 186 ASP A O 1
ATOM 1521 N N . MET A 1 187 ? 51.478 -0.422 -32.665 1.00 47.16 187 MET A N 1
ATOM 1522 C CA . MET A 1 187 ? 52.459 0.548 -33.141 1.00 47.16 187 MET A CA 1
ATOM 1523 C C . MET A 1 187 ? 53.036 0.071 -34.477 1.00 47.16 187 MET A C 1
ATOM 1525 O O . MET A 1 187 ? 53.926 -0.780 -34.494 1.00 47.16 187 MET A O 1
ATOM 1529 N N . ASP A 1 188 ? 52.618 0.687 -35.579 1.00 50.88 188 ASP A N 1
ATOM 1530 C CA . ASP A 1 188 ? 53.333 0.559 -36.849 1.00 50.88 188 ASP A CA 1
ATOM 1531 C C . ASP A 1 188 ? 54.582 1.458 -36.842 1.00 50.88 188 ASP A C 1
ATOM 1533 O O . ASP A 1 188 ? 54.508 2.686 -36.943 1.00 50.88 188 ASP A O 1
ATOM 1537 N N . TYR A 1 189 ? 55.751 0.825 -36.724 1.00 50.91 189 TYR A N 1
ATOM 1538 C CA . TYR A 1 189 ? 57.013 1.375 -37.211 1.00 50.91 189 TYR A CA 1
ATOM 1539 C C . TYR A 1 189 ? 57.182 0.954 -38.674 1.00 50.91 189 TYR A C 1
ATOM 1541 O O . TYR A 1 189 ? 57.339 -0.235 -38.944 1.00 50.91 189 TYR A O 1
ATOM 1549 N N . GLU A 1 190 ? 57.243 1.913 -39.597 1.00 55.25 190 GLU A N 1
ATOM 1550 C CA . GLU A 1 190 ? 57.850 1.694 -40.915 1.00 55.25 190 GLU A CA 1
ATOM 1551 C C . GLU A 1 190 ? 58.994 2.696 -41.165 1.00 55.25 190 GLU A C 1
ATOM 1553 O O . GLU A 1 190 ? 58.972 3.826 -40.672 1.00 55.25 190 GLU A O 1
ATOM 1558 N N . GLU A 1 191 ? 60.004 2.173 -41.868 1.00 44.44 191 GLU A N 1
ATOM 1559 C CA . GLU A 1 191 ? 61.422 2.562 -42.046 1.00 44.44 191 GLU A CA 1
ATOM 1560 C C . GLU A 1 191 ? 61.733 3.976 -42.568 1.00 44.44 191 GLU A C 1
ATOM 1562 O O . GLU A 1 191 ? 61.096 4.437 -43.544 1.00 44.44 191 GLU A O 1
#

Secondary structure (DSSP, 8-state):
-PPPP-S--SGGGHHHHHHHHHTTT-HHHHHHHHHHHHHHHHHHHHHHHHHSS---HHHHHHHHHHHHHHHHHHHHT---SS--HHHHHHH-TTSS--TTSHHHHHHHHHHHHTSBTTB--HHHHHHHHHHHHHHHHHTT-PPP--HHHHHH----HHHHHHHHHS-S--S--------------------